Protein AF-A0A2E8CYL5-F1 (afdb_monomer_lite)

Secondary structure (DSSP, 8-state):
-HHHHHHHHHHHHHHTTSS-TTPPP-TTT-S-HHHHHHHHHHH--S-S-HHHHHHHHHHHHHHHHTT-EEEETTSS-HHHHHHH-S-EEEESSPPPSSEEEEEE-PPP-S-GGG-HHHHHHHHHHHTT--TTTEEEEEETTSSSHHHHHHHHHHH---EEEEEPPPTT--HHHHHHHGGG----BTTEEEEEEPPPS-TTS---TTTTS-HHHHHHHHH-SEEEE----TTSHHHHHHHHHHH-HHHHT-----

Structure (mmCIF, N/CA/C/O backbone):
data_AF-A0A2E8CYL5-F1
#
_entry.id   AF-A0A2E8CYL5-F1
#
loop_
_atom_site.group_PDB
_atom_site.id
_atom_site.type_symbol
_atom_site.label_atom_id
_atom_site.label_alt_id
_atom_site.label_comp_id
_atom_site.label_asym_id
_atom_site.label_entity_id
_atom_site.label_seq_id
_atom_site.pdbx_PDB_ins_code
_atom_site.Cartn_x
_atom_site.Cartn_y
_atom_site.Cartn_z
_atom_site.occupancy
_atom_site.B_iso_or_equiv
_atom_site.auth_seq_id
_atom_site.auth_comp_id
_atom_site.auth_asym_id
_atom_site.auth_atom_id
_atom_site.pdbx_PDB_model_num
ATOM 1 N N . MET A 1 1 ? 12.268 -1.482 18.280 1.00 57.91 1 MET A N 1
ATOM 2 C CA . MET A 1 1 ? 11.492 -0.465 17.533 1.00 57.91 1 MET A CA 1
ATOM 3 C C . MET A 1 1 ? 10.061 -0.272 18.070 1.00 57.91 1 MET A C 1
ATOM 5 O O . MET A 1 1 ? 9.384 0.595 17.546 1.00 57.91 1 MET A O 1
ATOM 9 N N . SER A 1 2 ? 9.591 -0.995 19.108 1.00 72.25 2 SER A N 1
ATOM 10 C CA . SER A 1 2 ? 8.143 -1.090 19.397 1.00 72.25 2 SER A CA 1
ATOM 11 C C . SER A 1 2 ? 7.571 0.015 20.311 1.00 72.25 2 SER A C 1
ATOM 13 O O . SER A 1 2 ? 6.747 0.780 19.844 1.00 72.25 2 SER A O 1
ATOM 15 N N . ALA A 1 3 ? 8.080 0.270 21.523 1.00 80.44 3 ALA A N 1
ATOM 16 C CA . ALA A 1 3 ? 7.383 1.164 22.476 1.00 80.44 3 ALA A CA 1
ATOM 17 C C . ALA A 1 3 ? 7.216 2.652 22.072 1.00 80.44 3 ALA A C 1
ATOM 19 O O . ALA A 1 3 ? 6.375 3.360 22.627 1.00 80.44 3 ALA A O 1
ATOM 20 N N . VAL A 1 4 ? 8.051 3.183 21.171 1.00 83.00 4 VAL A N 1
ATOM 21 C CA . VAL A 1 4 ? 7.889 4.561 20.656 1.00 83.00 4 VAL A CA 1
ATOM 22 C C . VAL A 1 4 ? 6.843 4.597 19.545 1.00 83.00 4 VAL A C 1
ATOM 24 O O . VAL A 1 4 ? 6.001 5.488 19.538 1.00 83.00 4 VAL A O 1
ATOM 27 N N . LEU A 1 5 ? 6.874 3.617 18.638 1.00 81.38 5 LEU A N 1
ATOM 28 C CA . LEU A 1 5 ? 5.876 3.490 17.577 1.00 81.38 5 LEU A CA 1
ATOM 29 C C . LEU A 1 5 ? 4.491 3.214 18.150 1.00 81.38 5 LEU A C 1
ATOM 31 O O . LEU A 1 5 ? 3.537 3.849 17.718 1.00 81.38 5 LEU A O 1
ATOM 35 N N . ASP A 1 6 ? 4.405 2.350 19.160 1.00 83.44 6 ASP A N 1
ATOM 36 C CA . ASP A 1 6 ? 3.153 2.025 19.841 1.00 83.44 6 ASP A CA 1
ATOM 37 C C . ASP A 1 6 ? 2.541 3.288 20.466 1.00 83.44 6 ASP A C 1
ATOM 39 O O . ASP A 1 6 ? 1.370 3.588 20.246 1.00 83.44 6 ASP A O 1
ATOM 43 N N . ARG A 1 7 ? 3.356 4.101 21.156 1.00 85.56 7 ARG A N 1
ATOM 44 C CA . ARG A 1 7 ? 2.913 5.383 21.730 1.00 85.56 7 ARG A CA 1
ATOM 45 C C . ARG A 1 7 ? 2.437 6.376 20.675 1.00 85.56 7 ARG A C 1
ATOM 47 O O . ARG A 1 7 ? 1.398 6.995 20.865 1.00 85.56 7 ARG A O 1
ATOM 54 N N . LEU A 1 8 ? 3.170 6.521 19.573 1.00 85.12 8 LEU A N 1
ATOM 55 C CA . LEU A 1 8 ? 2.787 7.436 18.493 1.00 85.12 8 LEU A CA 1
ATOM 56 C C . LEU A 1 8 ? 1.532 6.977 17.757 1.00 85.12 8 LEU A C 1
ATOM 58 O O . LEU A 1 8 ? 0.726 7.808 17.354 1.00 85.12 8 LEU A O 1
ATOM 62 N N . LEU A 1 9 ? 1.357 5.667 17.588 1.00 85.06 9 LEU A N 1
ATOM 63 C CA . LEU A 1 9 ? 0.152 5.101 17.004 1.00 85.06 9 LEU A CA 1
ATOM 64 C C . LEU A 1 9 ? -1.059 5.360 17.900 1.00 85.06 9 LEU A C 1
ATOM 66 O O . LEU A 1 9 ? -2.061 5.871 17.409 1.00 85.06 9 LEU A O 1
ATOM 70 N N . VAL A 1 10 ? -0.955 5.059 19.198 1.00 86.12 10 VAL A N 1
ATOM 71 C CA . VAL A 1 10 ? -2.025 5.342 20.166 1.00 86.12 10 VAL A CA 1
ATOM 72 C C . VAL A 1 10 ? -2.346 6.833 20.168 1.00 86.12 10 VAL A C 1
ATOM 74 O O . VAL A 1 10 ? -3.502 7.193 19.986 1.00 86.12 10 VAL A O 1
ATOM 77 N N . GLN A 1 11 ? -1.331 7.699 20.248 1.00 87.25 11 GLN A N 1
ATOM 78 C CA . GLN A 1 11 ? -1.518 9.148 20.180 1.00 87.25 11 GLN A CA 1
ATOM 79 C C . GLN A 1 11 ? -2.246 9.575 18.896 1.00 87.25 11 GLN A C 1
ATOM 81 O O . GLN A 1 11 ? -3.222 10.315 18.970 1.00 87.25 11 GLN A O 1
ATOM 86 N N . ALA A 1 12 ? -1.821 9.091 17.725 1.00 85.75 12 ALA A N 1
ATOM 87 C CA . ALA A 1 12 ? -2.452 9.442 16.454 1.00 85.75 12 ALA A CA 1
ATOM 88 C C . ALA A 1 12 ? -3.903 8.941 16.355 1.00 85.75 12 ALA A C 1
ATOM 90 O O . ALA A 1 12 ? -4.750 9.637 15.800 1.00 85.75 12 ALA A O 1
ATOM 91 N N . LEU A 1 13 ? -4.197 7.753 16.890 1.00 85.94 13 LEU A N 1
ATOM 92 C CA . LEU A 1 13 ? -5.551 7.200 16.941 1.00 85.94 13 LEU A CA 1
ATOM 93 C C . LEU A 1 13 ? -6.445 7.990 17.907 1.00 85.94 13 LEU A C 1
ATOM 95 O O . LEU A 1 13 ? -7.590 8.280 17.568 1.00 85.94 13 LEU A O 1
ATOM 99 N N . THR A 1 14 ? -5.927 8.391 19.067 1.00 86.19 14 THR A N 1
ATOM 100 C CA . THR A 1 14 ? -6.637 9.251 20.021 1.00 86.19 14 THR A CA 1
ATOM 101 C C . THR A 1 14 ? -6.908 10.634 19.431 1.00 86.19 14 THR A C 1
ATOM 103 O O . THR A 1 14 ? -8.040 11.105 19.457 1.00 86.19 14 THR A O 1
ATOM 106 N N . GLU A 1 15 ? -5.905 11.276 18.823 1.00 85.94 15 GLU A N 1
ATOM 107 C CA . GLU A 1 15 ? -6.057 12.585 18.171 1.00 85.94 15 GLU A CA 1
ATOM 108 C C . GLU A 1 15 ? -7.002 12.544 16.961 1.00 85.94 15 GLU A C 1
ATOM 110 O O . GLU A 1 15 ? -7.605 13.563 16.618 1.00 85.94 15 GLU A O 1
ATOM 115 N N . ALA A 1 16 ? -7.131 11.388 16.303 1.00 83.75 16 ALA A N 1
ATOM 116 C CA . ALA A 1 16 ? -8.092 11.149 15.228 1.00 83.75 16 ALA A CA 1
ATOM 117 C C . ALA A 1 16 ? -9.497 10.790 15.732 1.00 83.75 16 ALA A C 1
ATOM 119 O O . ALA A 1 16 ? -10.376 10.584 14.900 1.00 83.75 16 ALA A O 1
ATOM 120 N N . GLU A 1 17 ? -9.704 10.723 17.052 1.00 86.94 17 GLU A N 1
ATOM 121 C CA . GLU A 1 17 ? -10.956 10.316 17.711 1.00 86.94 17 GLU A CA 1
ATOM 122 C C . GLU A 1 17 ? -11.355 8.859 17.423 1.00 86.94 17 GLU A C 1
ATOM 124 O O . GLU A 1 17 ? -12.511 8.470 17.557 1.00 86.94 17 GLU A O 1
ATOM 129 N N . TRP A 1 18 ? -10.387 8.023 17.044 1.00 83.38 18 TRP A N 1
ATOM 130 C CA . TRP A 1 18 ? -10.588 6.583 16.878 1.00 83.38 18 TRP A CA 1
ATOM 131 C C . TRP A 1 18 ? -10.465 5.840 18.209 1.00 83.38 18 TRP A C 1
ATOM 133 O O . TRP A 1 18 ? -11.040 4.767 18.370 1.00 83.38 18 TRP A O 1
ATOM 143 N N . LEU A 1 19 ? -9.721 6.407 19.164 1.00 84.25 19 LEU A N 1
ATOM 144 C CA . LEU A 1 19 ? -9.582 5.890 20.520 1.00 84.25 19 LEU A CA 1
ATOM 145 C C . LEU A 1 19 ? -9.967 6.945 21.566 1.00 84.25 19 LEU A C 1
ATOM 147 O O . LEU A 1 19 ? -9.629 8.118 21.402 1.00 84.25 19 LEU A O 1
ATOM 151 N N . PRO A 1 20 ? -10.595 6.529 22.676 1.00 80.19 20 PRO A N 1
ATOM 152 C CA . PRO A 1 20 ? -10.697 7.339 23.887 1.00 80.19 20 PRO A CA 1
ATOM 153 C C . PRO A 1 20 ? -9.318 7.784 24.400 1.00 80.19 20 PRO A C 1
ATOM 155 O O . PRO A 1 20 ? -8.319 7.090 24.204 1.00 80.19 20 PRO A O 1
ATOM 158 N N . ALA A 1 21 ? -9.256 8.929 25.083 1.00 80.75 21 ALA A N 1
ATOM 159 C CA . ALA A 1 21 ? -7.999 9.485 25.601 1.00 80.75 21 ALA A CA 1
ATOM 160 C C . ALA A 1 21 ? -7.341 8.625 26.695 1.00 80.75 21 ALA A C 1
ATOM 162 O O . ALA A 1 21 ? -6.129 8.674 26.882 1.00 80.75 21 ALA A O 1
ATOM 163 N N . ASP A 1 22 ? -8.143 7.836 27.400 1.00 79.44 22 ASP A N 1
ATOM 164 C CA . ASP A 1 22 ? -7.762 6.923 28.474 1.00 79.44 22 ASP A CA 1
ATOM 165 C C . ASP A 1 22 ? -7.633 5.462 28.010 1.00 79.44 22 ASP A C 1
ATOM 167 O O . ASP A 1 22 ? -7.277 4.587 28.802 1.00 79.44 22 ASP A O 1
ATOM 171 N N . ALA A 1 23 ? -7.893 5.178 26.729 1.00 75.44 23 ALA A N 1
ATOM 172 C CA . ALA A 1 23 ? -7.822 3.823 26.209 1.00 75.44 23 ALA A CA 1
ATOM 173 C C . ALA A 1 23 ? -6.372 3.334 26.107 1.00 75.44 23 ALA A C 1
ATOM 175 O O . ALA A 1 23 ? -5.528 3.925 25.432 1.00 75.44 23 ALA A O 1
ATOM 176 N N . ALA A 1 24 ? -6.105 2.181 26.716 1.00 74.19 24 ALA A N 1
ATOM 177 C CA . ALA A 1 24 ? -4.902 1.413 26.441 1.00 74.19 24 ALA A CA 1
ATOM 178 C C . ALA A 1 24 ? -5.155 0.516 25.221 1.00 74.19 24 ALA A C 1
ATOM 180 O O . ALA A 1 24 ? -6.048 -0.331 25.245 1.00 74.19 24 ALA A O 1
ATOM 181 N N . LEU A 1 25 ? -4.365 0.683 24.158 1.00 71.69 25 LEU A N 1
ATOM 182 C CA . LEU A 1 25 ? -4.336 -0.282 23.062 1.00 71.69 25 LEU A CA 1
ATOM 183 C C . LEU A 1 25 ? -3.232 -1.303 23.343 1.00 71.69 25 LEU A C 1
ATOM 185 O O . LEU A 1 25 ? -2.066 -0.926 23.470 1.00 71.69 25 LEU A O 1
ATOM 189 N N . ASP A 1 26 ? -3.570 -2.590 23.391 1.00 69.00 26 ASP A N 1
ATOM 190 C CA . ASP A 1 26 ? -2.562 -3.654 23.368 1.00 69.00 26 ASP A CA 1
ATOM 191 C C . ASP A 1 26 ? -2.067 -3.850 21.922 1.00 69.00 26 ASP A C 1
ATOM 193 O O . ASP A 1 26 ? -2.437 -4.783 21.207 1.00 69.00 26 ASP A O 1
ATOM 197 N N . VAL A 1 27 ? -1.276 -2.874 21.458 1.00 62.62 27 VAL A N 1
ATOM 198 C CA . VAL A 1 27 ? -0.682 -2.802 20.112 1.00 62.62 27 VAL A CA 1
ATOM 199 C C . VAL A 1 27 ? 0.085 -4.077 19.700 1.00 62.62 27 VAL A C 1
ATOM 201 O O . VAL A 1 27 ? -0.048 -4.471 18.540 1.00 62.62 27 VAL A O 1
ATOM 204 N N . PRO A 1 28 ? 0.879 -4.753 20.561 1.00 53.44 28 PRO A N 1
ATOM 205 C CA . PRO A 1 28 ? 1.779 -5.811 20.095 1.00 53.44 28 PRO A CA 1
ATOM 206 C C . PRO A 1 28 ? 1.116 -7.141 19.697 1.00 53.44 28 PRO A C 1
ATOM 208 O O . PRO A 1 28 ? 1.784 -7.949 19.051 1.00 53.44 28 PRO A O 1
ATOM 211 N N . ALA A 1 29 ? -0.152 -7.401 20.042 1.00 57.09 29 ALA A N 1
ATOM 212 C CA . ALA A 1 29 ? -0.759 -8.724 19.840 1.00 57.09 29 ALA A CA 1
ATOM 213 C C . ALA A 1 29 ? -1.610 -8.866 18.563 1.00 57.09 29 ALA A C 1
ATOM 215 O O . ALA A 1 29 ? -1.756 -9.979 18.052 1.00 57.09 29 ALA A O 1
ATOM 216 N N . SER A 1 30 ? -2.173 -7.774 18.029 1.00 61.53 30 SER A N 1
ATOM 217 C CA . SER A 1 30 ? -3.092 -7.858 16.887 1.00 61.53 30 SER A CA 1
ATOM 218 C C . SER A 1 30 ? -2.414 -7.480 15.567 1.00 61.53 30 SER A C 1
ATOM 220 O O . SER A 1 30 ? -1.926 -6.357 15.436 1.00 61.53 30 SER A O 1
ATOM 222 N N . PRO A 1 31 ? -2.447 -8.344 14.533 1.00 72.31 31 PRO A N 1
ATOM 223 C CA . PRO A 1 31 ? -2.005 -7.961 13.195 1.00 72.31 31 PRO A CA 1
ATOM 224 C C . PRO A 1 31 ? -2.924 -6.906 12.555 1.00 72.31 31 PRO A C 1
ATOM 226 O O . PRO A 1 31 ? -2.481 -6.216 11.643 1.00 72.31 31 PRO A O 1
ATOM 229 N N . ASN A 1 32 ? -4.167 -6.765 13.039 1.00 85.31 32 ASN A N 1
ATOM 230 C CA . ASN A 1 32 ? -5.158 -5.803 12.556 1.00 85.31 32 ASN A CA 1
ATOM 231 C C . ASN A 1 32 ? -5.603 -4.869 13.692 1.00 85.31 32 ASN A C 1
ATOM 233 O O . ASN A 1 32 ? -6.284 -5.288 14.634 1.00 85.31 32 ASN A O 1
ATOM 237 N N . PHE A 1 33 ? -5.252 -3.589 13.594 1.00 86.31 33 PHE A N 1
ATOM 238 C CA . PHE A 1 33 ? -5.594 -2.590 14.600 1.00 86.31 33 PHE A CA 1
ATOM 239 C C . PHE A 1 33 ? -7.095 -2.315 14.683 1.00 86.31 33 PHE A C 1
ATOM 241 O O . PHE A 1 33 ? -7.555 -1.942 15.757 1.00 86.31 33 PHE A O 1
ATOM 248 N N . LEU A 1 34 ? -7.876 -2.541 13.617 1.00 87.38 34 LEU A N 1
ATOM 249 C CA . LEU A 1 34 ? -9.320 -2.262 13.632 1.00 87.38 34 LEU A CA 1
ATOM 250 C C . LEU A 1 34 ? -10.044 -3.042 14.736 1.00 87.38 34 LEU A C 1
ATOM 252 O O . LEU A 1 34 ? -10.859 -2.469 15.454 1.00 87.38 34 LEU A O 1
ATOM 256 N N . SER A 1 35 ? -9.699 -4.316 14.937 1.00 85.31 35 SER A N 1
ATOM 257 C CA . SER A 1 35 ? -10.290 -5.137 16.001 1.00 85.31 35 SER A CA 1
ATOM 258 C C . SER A 1 35 ? -9.925 -4.624 17.395 1.00 85.31 35 SER A C 1
ATOM 260 O O . 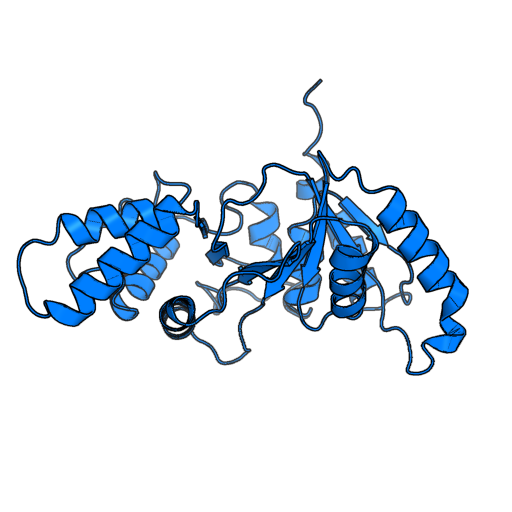SER A 1 35 ? -10.779 -4.582 18.278 1.00 85.31 35 SER A O 1
ATOM 262 N N . ALA A 1 36 ? -8.676 -4.188 17.587 1.00 83.88 36 ALA A N 1
ATOM 263 C CA . ALA A 1 36 ? -8.225 -3.612 18.852 1.00 83.88 36 ALA A CA 1
ATOM 264 C C . ALA A 1 36 ? -8.927 -2.275 19.142 1.00 83.88 36 ALA A C 1
ATOM 266 O O . ALA A 1 36 ? -9.350 -2.031 20.269 1.00 83.88 36 ALA A O 1
ATOM 267 N N . ILE A 1 37 ? -9.112 -1.441 18.115 1.00 84.06 37 ILE A N 1
ATOM 268 C CA . ILE A 1 37 ? -9.850 -0.176 18.205 1.00 84.06 37 ILE A CA 1
ATOM 269 C C . ILE A 1 37 ? -11.328 -0.433 18.529 1.00 84.06 37 ILE A C 1
ATOM 271 O O . ILE A 1 37 ? -11.885 0.211 19.418 1.00 84.06 37 ILE A O 1
ATOM 275 N N . SER A 1 38 ? -11.964 -1.405 17.866 1.00 84.19 38 SER A N 1
ATOM 276 C CA . SER A 1 38 ? -13.361 -1.771 18.138 1.00 84.19 38 SER A CA 1
ATOM 277 C C . SER A 1 38 ? -13.540 -2.263 19.572 1.00 84.19 38 SER A C 1
ATOM 279 O O . SER A 1 38 ? -14.494 -1.872 20.235 1.00 84.19 38 SER A O 1
ATOM 281 N N . TYR A 1 39 ? -12.617 -3.086 20.071 1.00 82.75 39 TYR A N 1
ATOM 282 C CA . TYR A 1 39 ? -12.660 -3.552 21.454 1.00 82.75 39 TYR A CA 1
ATOM 283 C C . TYR A 1 39 ? -12.482 -2.395 22.448 1.00 82.75 39 TYR A C 1
ATOM 285 O O . TYR A 1 39 ? -13.296 -2.224 23.353 1.00 82.75 39 TYR A O 1
ATOM 293 N N . ALA A 1 40 ? -11.463 -1.551 22.249 1.00 81.19 40 ALA A N 1
ATOM 294 C CA . ALA A 1 40 ? -11.193 -0.409 23.120 1.00 81.19 40 ALA A CA 1
ATOM 295 C C . ALA A 1 40 ? -12.387 0.560 23.183 1.00 81.19 40 ALA A C 1
ATOM 297 O O . ALA A 1 40 ? -12.791 0.983 24.267 1.00 81.19 40 ALA A O 1
ATOM 298 N N . THR A 1 41 ? -13.003 0.855 22.036 1.00 79.69 41 THR A N 1
ATOM 299 C CA . THR A 1 41 ? -14.184 1.727 21.963 1.00 79.69 41 THR A CA 1
ATOM 300 C C . THR A 1 41 ? -15.421 1.110 22.617 1.00 79.69 41 THR A C 1
ATOM 302 O O . THR A 1 41 ? -16.153 1.836 23.286 1.00 79.69 41 THR A O 1
ATOM 305 N N . ASP A 1 42 ? -15.644 -0.203 22.502 1.00 81.19 42 ASP A N 1
ATOM 306 C CA . ASP A 1 42 ? -16.752 -0.888 23.183 1.00 81.19 42 ASP A CA 1
ATOM 307 C C . ASP A 1 42 ? -16.561 -0.913 24.717 1.00 81.19 42 ASP A C 1
ATOM 309 O O . ASP A 1 42 ? -17.536 -0.782 25.455 1.00 81.19 42 ASP A O 1
ATOM 313 N N . THR A 1 43 ? -15.320 -1.021 25.213 1.00 79.44 43 THR A N 1
ATOM 314 C CA . THR A 1 43 ? -15.026 -1.047 26.664 1.00 79.44 43 THR A CA 1
ATOM 315 C C . THR A 1 43 ? -15.042 0.323 27.343 1.00 79.44 43 THR A C 1
ATOM 317 O O . THR A 1 43 ? -15.299 0.403 28.548 1.00 79.44 43 THR A O 1
ATOM 320 N N . ALA A 1 44 ? -14.814 1.405 26.594 1.00 73.62 44 ALA A N 1
ATOM 321 C CA . ALA A 1 44 ? -14.834 2.770 27.108 1.00 73.62 44 ALA A CA 1
ATOM 322 C C . ALA A 1 44 ? -16.269 3.211 27.432 1.00 73.62 44 ALA A C 1
ATOM 324 O O . ALA A 1 44 ? -16.995 3.803 26.628 1.00 73.62 44 ALA A O 1
ATOM 325 N N . SER A 1 45 ? -16.678 2.849 28.641 1.00 54.66 45 SER A N 1
ATOM 326 C CA . SER A 1 45 ? -18.005 3.037 29.208 1.00 54.66 45 SER A CA 1
ATOM 327 C C . SER A 1 45 ? -17.945 4.267 30.109 1.00 54.66 45 SER A C 1
ATOM 329 O O . SER A 1 45 ? -17.554 4.146 31.267 1.00 54.66 45 SER A O 1
ATOM 331 N N . GLY A 1 46 ? -18.251 5.470 29.613 1.00 57.28 46 GLY A N 1
ATOM 332 C CA . GLY A 1 46 ? -18.156 6.622 30.516 1.00 57.28 46 GLY A CA 1
ATOM 333 C C . GLY A 1 46 ? -18.595 7.984 30.018 1.00 57.28 46 GLY A C 1
ATOM 334 O O . GLY A 1 46 ? -19.537 8.534 30.577 1.00 57.28 46 GLY A O 1
ATOM 335 N N . GLN A 1 47 ? -17.900 8.603 29.063 1.00 53.66 47 GLN A N 1
ATOM 336 C CA . GLN A 1 47 ? -17.977 10.065 28.957 1.00 53.66 47 GLN A CA 1
ATOM 337 C C . GLN A 1 47 ? -18.014 10.598 27.516 1.00 53.66 47 GLN A C 1
ATOM 339 O O . GLN A 1 47 ? -17.081 10.453 26.736 1.00 53.66 47 GLN A O 1
ATOM 344 N N . THR A 1 48 ? -19.132 11.282 27.231 1.00 47.41 48 THR A N 1
ATOM 345 C CA . THR A 1 48 ? -19.258 12.490 26.391 1.00 47.41 48 THR A CA 1
ATOM 346 C C . THR A 1 48 ? -18.826 12.414 24.922 1.00 47.41 48 THR A C 1
ATOM 348 O O . THR A 1 48 ? -17.829 13.011 24.547 1.00 47.41 48 THR A O 1
ATOM 351 N N . CYS A 1 49 ? -19.639 11.753 24.084 1.00 45.44 49 CYS A N 1
ATOM 352 C CA . CYS A 1 49 ? -20.193 12.265 22.806 1.00 45.44 49 CYS A CA 1
ATOM 353 C C . CYS A 1 49 ? -20.897 11.098 22.076 1.00 45.44 49 CYS A C 1
ATOM 355 O O . CYS A 1 49 ? -20.263 10.339 21.347 1.00 45.44 49 CYS A O 1
ATOM 357 N N . GLN A 1 50 ? -22.193 10.877 22.337 1.00 53.97 50 GLN A N 1
ATOM 358 C CA . GLN A 1 50 ? -22.880 9.628 21.957 1.00 53.97 50 GLN A CA 1
ATOM 359 C C . GLN A 1 50 ? -23.115 9.464 20.445 1.00 53.97 50 GLN A C 1
ATOM 361 O O . GLN A 1 50 ? -22.909 8.376 19.924 1.00 53.97 50 GLN A O 1
ATOM 366 N N . SER A 1 51 ? -23.469 10.518 19.709 1.00 55.03 51 SER A N 1
ATOM 367 C CA . SER A 1 51 ? -23.887 10.383 18.302 1.00 55.03 51 SER A CA 1
ATOM 368 C C . SER A 1 51 ? -22.727 10.134 17.327 1.00 55.03 51 SER A C 1
ATOM 370 O O . SER A 1 51 ? -22.786 9.186 16.549 1.00 55.03 51 SER A O 1
ATOM 372 N N . SER A 1 52 ? -21.639 10.909 17.412 1.00 62.62 52 SER A N 1
ATOM 373 C CA . SER A 1 52 ? -20.443 10.695 16.568 1.00 62.62 52 SER A CA 1
ATOM 374 C C . SER A 1 52 ? -19.747 9.358 16.887 1.00 62.62 52 SER A C 1
ATOM 376 O O . SER A 1 52 ? -19.264 8.657 15.999 1.00 62.62 52 SER A O 1
ATOM 378 N N . SER A 1 53 ? -19.765 8.951 18.163 1.00 74.12 53 SER A N 1
ATOM 379 C CA . SER A 1 53 ? -19.177 7.685 18.619 1.00 74.12 53 SER A CA 1
ATOM 380 C C . SER A 1 53 ? -19.968 6.464 18.137 1.00 74.12 53 SER A C 1
ATOM 382 O O . SER A 1 53 ? -19.371 5.466 17.740 1.00 74.12 53 SER A O 1
ATOM 384 N N . GLU A 1 54 ? -21.303 6.525 18.113 1.00 80.56 54 GLU A N 1
ATOM 385 C CA . GLU A 1 54 ? -22.135 5.417 17.625 1.00 80.56 54 GLU A CA 1
ATOM 386 C C . GLU A 1 54 ? -22.025 5.209 16.112 1.00 80.56 54 GLU A C 1
ATOM 388 O O . GLU A 1 54 ? -21.908 4.065 15.664 1.00 80.56 54 GLU A O 1
ATOM 393 N N . GLU A 1 55 ? -22.025 6.288 15.324 1.00 84.69 55 GLU A N 1
ATOM 394 C CA . GLU A 1 55 ? -21.828 6.212 13.872 1.00 84.69 55 GLU A CA 1
ATOM 395 C C . GLU A 1 55 ? -20.448 5.643 13.530 1.00 84.69 55 GLU A C 1
ATOM 397 O O . GLU A 1 55 ? -20.349 4.713 12.727 1.00 84.69 55 GLU A O 1
ATOM 402 N N . PHE A 1 56 ? -19.398 6.114 14.209 1.00 84.38 56 PHE A N 1
ATOM 403 C CA . PHE A 1 56 ? -18.047 5.582 14.049 1.00 84.38 56 PHE A CA 1
ATOM 404 C C . PHE A 1 56 ? -17.952 4.097 14.418 1.00 84.38 56 PHE A C 1
ATOM 406 O O . PHE A 1 56 ? -17.393 3.306 13.657 1.00 84.38 56 PHE A O 1
ATOM 413 N N . ARG A 1 57 ? -18.526 3.683 15.556 1.00 84.06 57 ARG A N 1
ATOM 414 C CA . ARG A 1 57 ? -18.537 2.270 15.978 1.00 84.06 57 ARG A CA 1
ATOM 415 C C . ARG A 1 57 ? -19.275 1.390 14.976 1.00 84.06 57 ARG A C 1
ATOM 417 O O . ARG A 1 57 ? -18.818 0.285 14.691 1.00 84.06 57 ARG A O 1
ATOM 424 N N . ARG A 1 58 ? -20.407 1.863 14.443 1.00 88.75 58 ARG A N 1
ATOM 425 C CA . ARG A 1 58 ? -21.167 1.151 13.409 1.00 88.75 58 ARG A CA 1
ATOM 426 C C . ARG A 1 58 ? -20.329 0.985 12.145 1.00 88.75 58 ARG A C 1
ATOM 428 O O . ARG A 1 58 ? -20.145 -0.143 11.699 1.00 88.75 58 ARG A O 1
ATOM 435 N N . TRP A 1 59 ? -19.755 2.078 11.648 1.00 89.56 59 TRP A N 1
ATOM 436 C CA . TRP A 1 59 ? -18.856 2.075 10.494 1.00 89.56 59 TRP A CA 1
ATOM 437 C C . TRP A 1 59 ? -17.670 1.118 10.683 1.00 89.56 59 TRP A C 1
ATOM 439 O O . TRP A 1 59 ? -17.369 0.313 9.804 1.00 89.56 59 TRP A O 1
ATOM 449 N N . LEU A 1 60 ? -17.032 1.132 11.856 1.00 88.06 60 LEU A N 1
ATOM 450 C CA . LEU A 1 60 ? -15.903 0.256 12.166 1.00 88.06 60 LEU A CA 1
ATOM 451 C C . LEU A 1 60 ? -16.310 -1.225 12.178 1.00 88.06 60 LEU A C 1
ATOM 453 O O . LEU A 1 60 ? -15.598 -2.064 11.625 1.00 88.06 60 LEU A O 1
ATOM 457 N N . LYS A 1 61 ? -17.465 -1.555 12.770 1.00 89.56 61 LYS A N 1
ATOM 458 C CA . LYS A 1 61 ? -18.007 -2.925 12.783 1.00 89.56 61 LYS A CA 1
ATOM 459 C C . LYS A 1 61 ? -18.352 -3.406 11.375 1.00 89.56 61 LYS A C 1
ATOM 461 O O . LYS A 1 61 ? -18.034 -4.544 11.036 1.00 89.56 61 LYS A O 1
ATOM 466 N N . GLU A 1 62 ? -18.941 -2.544 10.549 1.00 90.94 62 GLU A N 1
ATOM 467 C CA . GLU A 1 62 ? -19.221 -2.837 9.140 1.00 90.94 62 GLU A CA 1
ATOM 468 C C . GLU A 1 62 ? -17.934 -3.098 8.349 1.00 90.94 62 GLU A C 1
ATOM 470 O O . GLU A 1 62 ? -17.852 -4.097 7.636 1.00 90.94 62 GLU A O 1
ATOM 475 N N . LEU A 1 63 ? -16.901 -2.269 8.529 1.00 89.94 63 LEU A N 1
ATOM 476 C CA . LEU A 1 63 ? -15.595 -2.478 7.904 1.00 89.94 63 LEU A CA 1
ATOM 477 C C . LEU A 1 63 ? -14.959 -3.808 8.317 1.00 89.94 63 LEU A C 1
ATOM 479 O O . LEU A 1 63 ? -14.508 -4.570 7.462 1.00 89.94 63 LEU A O 1
ATOM 483 N N . ILE A 1 64 ? -14.943 -4.120 9.615 1.00 90.12 64 ILE A N 1
ATOM 484 C CA . ILE A 1 64 ? -14.395 -5.389 10.115 1.00 90.12 64 ILE A CA 1
ATOM 485 C C . ILE A 1 64 ? -15.169 -6.575 9.527 1.00 90.12 64 ILE A C 1
ATOM 487 O O . ILE A 1 64 ? -14.552 -7.545 9.089 1.00 90.12 64 ILE A O 1
ATOM 491 N N . ALA A 1 65 ? -16.501 -6.491 9.453 1.00 90.19 65 ALA A N 1
ATOM 492 C CA . ALA A 1 65 ? -17.336 -7.528 8.846 1.00 90.19 65 ALA A CA 1
ATOM 493 C C . ALA A 1 65 ? -17.060 -7.714 7.341 1.00 90.19 65 ALA A C 1
ATOM 495 O O . ALA A 1 65 ? -17.166 -8.826 6.830 1.00 90.19 65 ALA A O 1
ATOM 496 N N . GLN A 1 66 ? -16.651 -6.652 6.640 1.00 89.38 66 GLN A N 1
ATOM 497 C CA . GLN A 1 66 ? -16.201 -6.693 5.241 1.00 89.38 66 GLN A CA 1
ATOM 498 C C . GLN A 1 66 ? -14.749 -7.186 5.082 1.00 89.38 66 GLN A C 1
ATOM 500 O O . GLN A 1 66 ? -14.236 -7.287 3.964 1.00 89.38 66 GLN A O 1
ATOM 505 N N . GLY A 1 67 ? -14.078 -7.511 6.189 1.00 90.69 67 GLY A N 1
ATOM 506 C CA . GLY A 1 67 ? -12.701 -7.990 6.209 1.00 90.69 67 GLY A CA 1
ATOM 507 C C . GLY A 1 67 ? -11.657 -6.880 6.127 1.00 90.69 67 GLY A C 1
ATOM 508 O O . GLY A 1 67 ? -10.507 -7.179 5.813 1.00 90.69 67 GLY A O 1
ATOM 509 N N . ALA A 1 68 ? -12.023 -5.621 6.383 1.00 91.75 68 ALA A N 1
ATOM 510 C CA . ALA A 1 68 ? -11.080 -4.512 6.369 1.00 91.75 68 ALA A CA 1
ATOM 511 C C . ALA A 1 68 ? -9.913 -4.742 7.338 1.00 91.75 68 ALA A C 1
ATOM 513 O O . ALA A 1 68 ? -10.057 -5.320 8.424 1.00 91.75 68 ALA A O 1
ATOM 514 N N . THR A 1 69 ? -8.746 -4.231 6.962 1.00 92.06 69 THR A N 1
ATOM 515 C CA . THR A 1 69 ? -7.536 -4.298 7.773 1.00 92.06 69 THR A CA 1
ATOM 516 C C . THR A 1 69 ? -6.885 -2.932 7.912 1.00 92.06 69 THR A C 1
ATOM 518 O O . THR A 1 69 ? -6.846 -2.130 6.979 1.00 92.06 69 THR A O 1
ATOM 521 N N . LEU A 1 70 ? -6.349 -2.669 9.100 1.00 92.31 70 LEU A N 1
ATOM 522 C CA . LEU A 1 70 ? -5.420 -1.579 9.358 1.00 92.31 70 LEU A CA 1
ATOM 523 C C . LEU A 1 70 ? -4.189 -2.183 10.021 1.00 92.31 70 LEU A C 1
ATOM 525 O O . LEU A 1 70 ? -4.254 -2.601 11.174 1.00 92.31 70 LEU A O 1
ATOM 529 N N . GLU A 1 71 ? -3.077 -2.244 9.299 1.00 91.06 71 GLU A N 1
ATOM 530 C CA . GLU A 1 71 ? -1.873 -2.936 9.765 1.00 91.06 71 GLU A CA 1
ATOM 531 C C . GLU A 1 71 ? -0.658 -2.003 9.778 1.00 91.06 71 GLU A C 1
ATOM 533 O O . GLU A 1 71 ? -0.540 -1.096 8.949 1.00 91.06 71 GLU A O 1
ATOM 538 N N . LEU A 1 72 ? 0.292 -2.251 10.686 1.00 89.44 72 LEU A N 1
ATOM 539 C CA . LEU A 1 72 ? 1.604 -1.608 10.625 1.00 89.44 72 LEU A CA 1
ATOM 540 C C . LEU A 1 72 ? 2.422 -2.246 9.498 1.00 89.44 72 LEU A C 1
ATOM 542 O O . LEU A 1 72 ? 2.718 -3.447 9.501 1.00 89.44 72 LEU A O 1
ATOM 546 N N . LEU A 1 73 ? 2.816 -1.420 8.540 1.00 88.50 73 LEU A N 1
ATOM 547 C CA . LEU A 1 73 ? 3.547 -1.819 7.355 1.00 88.50 73 LEU A CA 1
ATOM 548 C C . LEU A 1 73 ? 4.940 -2.335 7.751 1.00 88.50 73 LEU A C 1
ATOM 550 O O . LEU A 1 73 ? 5.710 -1.664 8.435 1.00 88.50 73 LEU A O 1
ATOM 554 N N . GLY A 1 74 ? 5.256 -3.557 7.320 1.00 80.00 74 GLY A N 1
ATOM 555 C CA . GLY A 1 74 ? 6.526 -4.219 7.619 1.00 80.00 74 GLY A CA 1
ATOM 556 C C . GLY A 1 74 ? 6.535 -5.036 8.913 1.00 80.00 74 GLY A C 1
ATOM 557 O O . GLY A 1 74 ? 7.543 -5.684 9.183 1.00 80.00 74 GLY A O 1
ATOM 558 N N . SER A 1 75 ? 5.418 -5.103 9.649 1.00 78.06 75 SER A N 1
ATOM 559 C CA . SER A 1 75 ? 5.248 -5.991 10.815 1.00 78.06 75 SER A CA 1
ATOM 560 C C . SER A 1 75 ? 5.641 -7.446 10.517 1.00 78.06 75 SER A C 1
ATOM 562 O O . SER A 1 75 ? 6.331 -8.080 11.308 1.00 78.06 75 SER A O 1
ATOM 564 N N . ARG A 1 76 ? 5.273 -7.956 9.333 1.00 71.69 76 ARG A N 1
ATOM 565 C CA . ARG A 1 76 ? 5.603 -9.322 8.876 1.00 71.69 76 ARG A CA 1
ATOM 566 C C . ARG A 1 76 ? 6.892 -9.421 8.056 1.00 71.69 76 ARG A C 1
ATOM 568 O O . ARG A 1 76 ? 7.418 -10.512 7.861 1.00 71.69 76 ARG A O 1
ATOM 575 N N . ARG A 1 77 ? 7.376 -8.303 7.513 1.00 81.31 77 ARG A N 1
ATOM 576 C CA . ARG A 1 77 ? 8.537 -8.239 6.610 1.00 81.31 77 ARG A CA 1
ATOM 577 C C . ARG A 1 77 ? 9.329 -6.961 6.917 1.00 81.31 77 ARG A C 1
ATOM 579 O O . ARG A 1 77 ? 9.049 -5.924 6.310 1.00 81.31 77 ARG A O 1
ATOM 586 N N . PRO A 1 78 ? 10.319 -7.020 7.828 1.00 83.62 78 PRO A N 1
ATOM 587 C CA . PRO A 1 78 ? 11.071 -5.844 8.277 1.00 83.62 78 PRO A CA 1
ATOM 588 C C . PRO A 1 78 ? 11.723 -5.040 7.143 1.00 83.62 78 PRO A C 1
ATOM 590 O O . PRO A 1 78 ? 11.729 -3.812 7.198 1.00 83.62 78 PRO A O 1
ATOM 593 N N . ALA A 1 79 ? 12.163 -5.712 6.071 1.00 87.56 79 ALA A N 1
ATOM 594 C CA . ALA A 1 79 ? 12.708 -5.066 4.873 1.00 87.56 79 ALA A CA 1
ATOM 595 C C . ALA A 1 79 ? 11.726 -4.060 4.241 1.00 87.56 79 ALA A C 1
ATOM 597 O O . ALA A 1 79 ? 12.134 -3.016 3.743 1.00 87.56 79 ALA A O 1
ATOM 598 N N . ILE A 1 80 ? 10.410 -4.294 4.320 1.00 90.19 80 ILE A N 1
ATOM 599 C CA . ILE A 1 80 ? 9.441 -3.311 3.821 1.00 90.19 80 ILE A CA 1
ATOM 600 C C . ILE A 1 80 ? 9.475 -2.039 4.677 1.00 90.19 80 ILE A C 1
ATOM 602 O O . ILE A 1 80 ? 9.436 -0.931 4.138 1.00 90.19 80 ILE A O 1
ATOM 606 N N . CYS A 1 81 ? 9.598 -2.180 6.001 1.00 87.56 81 CYS A N 1
ATOM 607 C CA . CYS A 1 81 ? 9.745 -1.027 6.881 1.00 87.56 81 CYS A CA 1
ATOM 608 C C . CYS A 1 81 ? 11.039 -0.275 6.559 1.00 87.56 81 CYS A C 1
ATOM 610 O O . CYS A 1 81 ? 11.017 0.947 6.531 1.00 87.56 81 CYS A O 1
ATOM 612 N N . GLU A 1 82 ? 12.154 -0.946 6.256 1.00 87.88 82 GLU A N 1
ATOM 613 C CA . GLU A 1 82 ? 13.407 -0.309 5.801 1.00 87.88 82 GLU A CA 1
ATOM 614 C C . GLU A 1 82 ? 13.226 0.528 4.530 1.00 87.88 82 GLU A C 1
ATOM 616 O O . GLU A 1 82 ? 13.810 1.601 4.404 1.00 87.88 82 GLU A O 1
ATOM 621 N N . TRP A 1 83 ? 12.332 0.117 3.637 1.00 92.00 83 TRP A N 1
ATOM 622 C CA . TRP A 1 83 ? 12.080 0.813 2.378 1.00 92.00 83 TRP A CA 1
ATOM 623 C C . TRP A 1 83 ? 11.091 1.967 2.485 1.00 92.00 83 TRP A C 1
ATOM 625 O O . TRP A 1 83 ? 11.267 2.995 1.825 1.00 92.00 83 TRP A O 1
ATOM 635 N N . LEU A 1 84 ? 10.039 1.794 3.284 1.00 92.12 84 LEU A N 1
ATOM 636 C CA . LEU A 1 84 ? 8.899 2.712 3.317 1.00 92.12 84 LEU A CA 1
ATOM 637 C C . LEU A 1 84 ? 8.817 3.538 4.600 1.00 92.12 84 LEU A C 1
ATOM 639 O O . LEU A 1 84 ? 8.101 4.532 4.618 1.00 92.12 84 LEU A O 1
ATOM 643 N N . GLY A 1 85 ? 9.544 3.163 5.645 1.00 90.75 85 GLY A N 1
ATOM 644 C CA . GLY A 1 85 ? 9.373 3.715 6.984 1.00 90.75 85 GLY A CA 1
ATOM 645 C C . GLY A 1 85 ? 8.169 3.105 7.707 1.00 90.75 85 GLY A C 1
ATOM 646 O O . GLY A 1 85 ? 7.385 2.364 7.105 1.00 90.75 85 GLY A O 1
ATOM 647 N N . PRO A 1 86 ? 8.014 3.392 9.009 1.00 90.75 86 PRO A N 1
ATOM 648 C CA . PRO A 1 86 ? 6.872 2.933 9.785 1.00 90.75 86 PRO A CA 1
ATOM 649 C C . PRO A 1 86 ? 5.614 3.680 9.330 1.00 90.75 86 PRO A C 1
ATOM 651 O O . PRO A 1 86 ? 5.448 4.877 9.576 1.00 90.75 86 PRO A O 1
ATOM 654 N N . ARG A 1 87 ? 4.734 2.966 8.634 1.00 93.25 87 ARG A N 1
ATOM 655 C CA . ARG A 1 87 ? 3.475 3.480 8.080 1.00 93.25 87 ARG A CA 1
ATOM 656 C C . ARG A 1 87 ? 2.350 2.518 8.403 1.00 93.25 87 ARG A C 1
ATOM 658 O O . ARG A 1 87 ? 2.596 1.343 8.642 1.00 93.25 87 ARG A O 1
ATOM 665 N N . LEU A 1 88 ? 1.126 3.007 8.364 1.00 93.50 88 LEU A N 1
ATOM 666 C CA . LEU A 1 88 ? -0.064 2.178 8.366 1.00 93.50 88 LEU A CA 1
ATOM 667 C C . LEU A 1 88 ? -0.456 1.845 6.927 1.00 93.50 88 LEU A C 1
ATOM 669 O O . LEU A 1 88 ? -0.280 2.655 6.011 1.00 93.50 88 LEU A O 1
ATOM 673 N N . LEU A 1 89 ? -0.987 0.643 6.750 1.00 93.75 89 LEU A N 1
ATOM 674 C CA . LEU A 1 89 ? -1.617 0.179 5.528 1.00 93.75 89 LEU A CA 1
ATOM 675 C C . LEU A 1 89 ? -3.085 -0.099 5.846 1.00 93.75 89 LEU A C 1
ATOM 677 O O . LEU A 1 89 ? -3.378 -0.970 6.663 1.00 93.75 89 LEU A O 1
ATOM 681 N N . PHE A 1 90 ? -3.987 0.654 5.227 1.00 94.38 90 PHE A N 1
ATOM 682 C CA . PHE A 1 90 ? -5.424 0.435 5.336 1.00 94.38 90 PHE A CA 1
ATOM 683 C C . PHE A 1 90 ? -5.946 -0.235 4.069 1.00 94.38 90 PHE A C 1
ATOM 685 O O . PHE A 1 90 ? -5.762 0.286 2.966 1.00 94.38 90 PHE A O 1
ATOM 692 N N . SER A 1 91 ? -6.615 -1.370 4.227 1.00 92.56 91 SER A N 1
ATOM 693 C CA . SER A 1 91 ? -7.362 -2.029 3.163 1.00 92.56 91 SER A CA 1
ATOM 694 C C . SER A 1 91 ? -8.833 -2.110 3.578 1.00 92.56 91 SER A C 1
ATOM 696 O O . SER A 1 91 ? -9.121 -2.652 4.643 1.00 92.56 91 SER A O 1
ATOM 698 N N . PRO A 1 92 ? -9.779 -1.577 2.784 1.00 90.44 92 PRO A N 1
ATOM 699 C CA . PRO A 1 92 ? -11.203 -1.597 3.126 1.00 90.44 92 PRO A CA 1
ATOM 700 C C . PRO A 1 92 ? -11.825 -2.997 3.021 1.00 90.44 92 PRO A C 1
ATOM 702 O O . PRO A 1 92 ? -12.945 -3.210 3.470 1.00 90.44 92 PRO A O 1
ATOM 705 N N . ARG A 1 93 ? -11.104 -3.954 2.433 1.00 85.62 93 ARG A N 1
ATOM 706 C CA . ARG A 1 93 ? -11.472 -5.366 2.344 1.00 85.62 93 ARG A CA 1
ATOM 707 C C . ARG A 1 93 ? -10.277 -6.223 2.722 1.00 85.62 93 ARG A C 1
ATOM 709 O O . ARG A 1 93 ? -9.162 -5.726 2.860 1.00 85.62 93 ARG A O 1
ATOM 716 N N . SER A 1 94 ? -10.503 -7.522 2.864 1.00 81.56 94 SER A N 1
ATOM 717 C CA . SER A 1 94 ? -9.427 -8.451 3.188 1.00 81.56 94 SER A CA 1
ATOM 718 C C . SER A 1 94 ? -8.327 -8.396 2.134 1.00 81.56 94 SER A C 1
ATOM 720 O O . SER A 1 94 ? -8.596 -8.567 0.942 1.00 81.56 94 SER A O 1
ATOM 722 N N . PHE A 1 95 ? -7.083 -8.232 2.582 1.00 77.31 95 PHE A N 1
ATOM 723 C CA . PHE A 1 95 ? -5.919 -8.425 1.730 1.0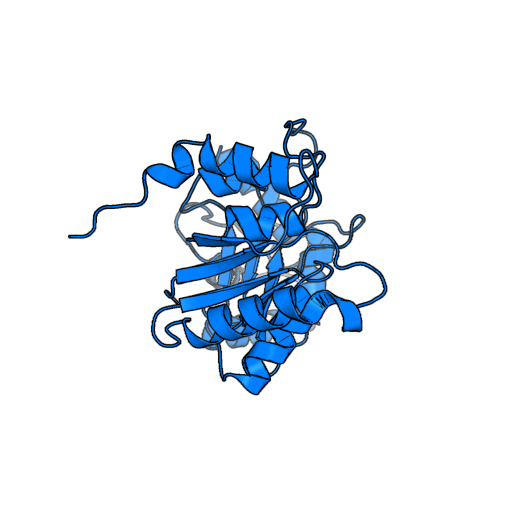0 77.31 95 PHE A CA 1
ATOM 724 C C . PHE A 1 95 ? -5.911 -9.898 1.265 1.00 77.31 95 PHE A C 1
ATOM 726 O O . PHE A 1 95 ? -5.818 -10.790 2.113 1.00 77.31 95 PHE A O 1
ATOM 733 N N . PRO A 1 96 ? -6.045 -10.201 -0.038 1.00 70.12 96 PRO A N 1
ATOM 734 C CA . PRO A 1 96 ? -6.003 -11.555 -0.537 1.00 70.12 96 PRO A CA 1
ATOM 735 C C . PRO A 1 96 ? -4.620 -12.115 -0.220 1.00 70.12 96 PRO A C 1
ATOM 737 O O . PRO A 1 96 ? -3.603 -11.458 -0.434 1.00 70.12 96 PRO A O 1
ATOM 740 N N . GLY A 1 97 ? -4.562 -13.357 0.258 1.00 80.94 97 GLY A N 1
ATOM 741 C CA . GLY A 1 97 ? -3.299 -14.072 0.493 1.00 80.94 97 GLY A CA 1
ATOM 742 C C . GLY A 1 97 ? -2.511 -14.393 -0.787 1.00 80.94 97 GLY A C 1
ATOM 743 O O . GLY A 1 97 ? -1.605 -15.223 -0.756 1.00 80.94 97 GLY A O 1
ATOM 744 N N . GLN A 1 98 ? -2.883 -13.781 -1.911 1.00 88.94 98 GLN A N 1
ATOM 745 C CA . GLN A 1 98 ? -2.261 -13.926 -3.216 1.00 88.94 98 GLN A CA 1
ATOM 746 C C . GLN A 1 98 ? -0.913 -13.208 -3.271 1.00 88.94 98 GLN A C 1
ATOM 748 O O . GLN A 1 98 ? -0.628 -12.276 -2.517 1.00 88.94 98 GLN A O 1
ATOM 753 N N . ARG A 1 99 ? -0.077 -13.642 -4.212 1.00 92.56 99 ARG A N 1
ATOM 754 C CA . ARG A 1 99 ? 1.215 -13.022 -4.487 1.00 92.56 99 ARG A CA 1
ATOM 755 C C . ARG A 1 99 ? 1.018 -11.703 -5.220 1.00 92.56 99 ARG A C 1
ATOM 757 O O . ARG A 1 99 ? 0.287 -11.633 -6.204 1.00 92.56 99 ARG A O 1
ATOM 764 N N . LEU A 1 100 ? 1.719 -10.671 -4.776 1.00 94.25 100 LEU A N 1
ATOM 765 C CA . LEU A 1 100 ? 1.662 -9.344 -5.374 1.00 94.25 100 LEU A CA 1
ATOM 766 C C . LEU A 1 100 ? 2.681 -9.216 -6.504 1.00 94.25 100 LEU A C 1
ATOM 768 O O . LEU A 1 100 ? 3.885 -9.408 -6.305 1.00 94.25 100 LEU A O 1
ATOM 772 N N . VAL A 1 101 ? 2.197 -8.834 -7.680 1.00 95.81 101 VAL A N 1
ATOM 773 C CA . VAL A 1 101 ? 2.986 -8.692 -8.905 1.00 95.81 101 VAL A CA 1
ATOM 774 C C . VAL A 1 101 ? 3.110 -7.222 -9.273 1.00 95.81 101 VAL A C 1
ATOM 776 O O . VAL A 1 101 ? 2.211 -6.628 -9.867 1.00 95.81 101 VAL A O 1
ATOM 779 N N . GLY A 1 102 ? 4.237 -6.614 -8.926 1.00 95.00 102 GLY A N 1
ATOM 780 C CA . GLY A 1 102 ? 4.500 -5.210 -9.218 1.00 95.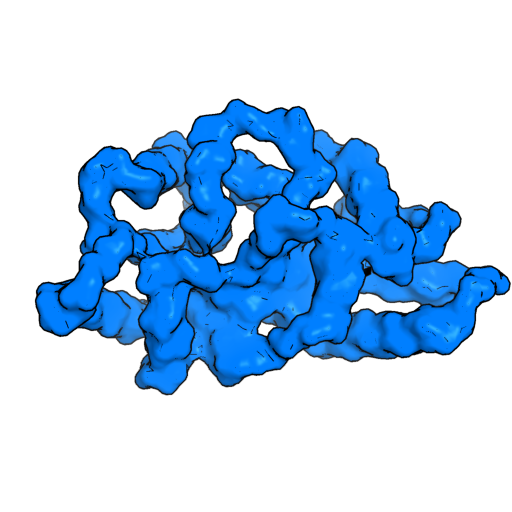00 102 GLY A CA 1
ATOM 781 C C . GLY A 1 102 ? 4.859 -4.980 -10.668 1.00 95.00 102 GLY A C 1
ATOM 782 O O . GLY A 1 102 ? 5.596 -5.760 -11.268 1.00 95.00 102 GLY A O 1
ATOM 783 N N . LEU A 1 103 ? 4.419 -3.854 -11.219 1.00 92.56 103 LEU A N 1
ATOM 784 C CA . LEU A 1 103 ? 4.785 -3.446 -12.571 1.00 92.56 103 LEU A CA 1
ATOM 785 C C . LEU A 1 103 ? 5.603 -2.161 -12.542 1.00 92.56 103 LEU A C 1
ATOM 787 O O . LEU A 1 103 ? 5.096 -1.094 -12.191 1.00 92.56 103 LEU A O 1
ATOM 791 N N . ALA A 1 104 ? 6.860 -2.253 -12.974 1.00 90.88 104 ALA A N 1
ATOM 792 C CA . ALA A 1 104 ? 7.774 -1.123 -13.029 1.00 90.88 104 ALA A CA 1
ATOM 793 C C . ALA A 1 104 ? 8.087 -0.736 -14.480 1.00 90.88 104 ALA A C 1
ATOM 795 O O . ALA A 1 104 ? 8.537 -1.540 -15.301 1.00 90.88 104 ALA A O 1
ATOM 796 N N . SER A 1 105 ? 7.871 0.540 -14.795 1.00 91.44 105 SER A N 1
ATOM 797 C CA . SER A 1 105 ? 8.263 1.122 -16.075 1.00 91.44 105 SER A CA 1
ATOM 798 C C . SER A 1 105 ? 8.614 2.592 -15.903 1.00 91.44 105 SER A C 1
ATOM 800 O O . SER A 1 105 ? 7.874 3.361 -15.286 1.00 91.44 105 SER A O 1
ATOM 802 N N . SER A 1 106 ? 9.725 3.001 -16.511 1.00 88.69 106 SER A N 1
ATOM 803 C CA . SER A 1 106 ? 10.051 4.412 -16.707 1.00 88.69 106 SER A CA 1
ATOM 804 C C . SER A 1 106 ? 8.957 5.105 -17.517 1.00 88.69 106 SER A C 1
ATOM 806 O O . SER A 1 106 ? 8.176 4.446 -18.212 1.00 88.69 106 SER A O 1
ATOM 808 N N . ARG A 1 107 ? 8.899 6.440 -17.408 1.00 83.31 107 ARG A N 1
ATOM 809 C CA . ARG A 1 107 ? 7.896 7.274 -18.081 1.00 83.31 107 ARG A CA 1
ATOM 810 C C . ARG A 1 107 ? 7.792 6.899 -19.556 1.00 83.31 107 ARG A C 1
ATOM 812 O O . ARG A 1 107 ? 8.748 7.060 -20.310 1.00 83.31 107 ARG A O 1
ATOM 819 N N . LEU A 1 108 ? 6.606 6.457 -19.951 1.00 73.31 108 LEU A N 1
ATOM 820 C CA . LEU A 1 108 ? 6.228 6.349 -21.347 1.00 73.31 108 LEU A CA 1
ATOM 821 C C . LEU A 1 108 ? 6.089 7.788 -21.841 1.00 73.31 108 LEU A C 1
ATOM 823 O O . LEU A 1 108 ? 5.335 8.568 -21.259 1.00 73.31 108 LEU A O 1
ATOM 827 N N . GLY A 1 109 ? 6.903 8.183 -22.821 1.00 71.06 109 GLY A N 1
ATOM 828 C CA . GLY A 1 109 ? 6.875 9.540 -23.367 1.00 71.06 109 GLY A CA 1
ATOM 829 C C . GLY A 1 109 ? 5.481 9.944 -23.872 1.00 71.06 109 GLY A C 1
ATOM 830 O O . GLY A 1 109 ? 4.547 9.148 -23.905 1.00 71.06 109 GLY A O 1
ATOM 831 N N . ARG A 1 110 ? 5.327 11.196 -24.323 1.00 68.38 110 ARG A N 1
ATOM 832 C CA . ARG A 1 110 ? 4.019 11.745 -24.752 1.00 68.38 110 ARG A CA 1
ATOM 833 C C . ARG A 1 110 ? 3.370 11.007 -25.939 1.00 68.38 110 ARG A C 1
ATOM 835 O O . ARG A 1 110 ? 2.183 11.188 -26.175 1.00 68.38 110 ARG A O 1
ATOM 842 N N . ARG A 1 111 ? 4.127 10.179 -26.665 1.00 74.56 111 ARG A N 1
ATOM 843 C CA . ARG A 1 111 ? 3.690 9.440 -27.858 1.00 74.56 111 ARG A CA 1
ATOM 844 C C . ARG A 1 111 ? 3.423 7.975 -27.504 1.00 74.56 111 ARG A C 1
ATOM 846 O O . ARG A 1 111 ? 4.278 7.120 -27.699 1.00 74.56 111 ARG A O 1
ATOM 853 N N . LEU A 1 112 ? 2.278 7.692 -26.883 1.00 68.06 112 LEU A N 1
ATOM 854 C CA . LEU A 1 112 ? 1.900 6.326 -26.473 1.00 68.06 112 LEU A CA 1
ATOM 855 C C . LEU A 1 112 ? 1.705 5.391 -27.676 1.00 68.06 112 LEU A C 1
ATOM 857 O O . LEU A 1 112 ? 1.971 4.197 -27.582 1.00 68.06 112 LEU A O 1
ATOM 861 N N . ASP A 1 113 ? 1.286 5.955 -28.804 1.00 65.12 113 ASP A N 1
ATOM 862 C CA . ASP A 1 113 ? 1.152 5.325 -30.117 1.00 65.12 113 ASP A CA 1
ATOM 863 C C . ASP A 1 113 ? 2.464 4.702 -30.618 1.00 65.12 113 ASP A C 1
ATOM 865 O O . ASP A 1 113 ? 2.443 3.664 -31.279 1.00 65.12 113 ASP A O 1
ATOM 869 N N . THR A 1 114 ? 3.615 5.264 -30.235 1.00 77.00 114 THR A N 1
ATOM 870 C CA . THR A 1 114 ? 4.930 4.716 -30.603 1.00 77.00 114 THR A CA 1
ATOM 871 C C . THR A 1 114 ? 5.409 3.607 -29.666 1.00 77.00 114 THR A C 1
ATOM 873 O O . THR A 1 114 ? 6.412 2.954 -29.943 1.00 77.00 114 THR A O 1
ATOM 876 N N . GLN A 1 115 ? 4.690 3.334 -28.573 1.00 86.12 115 GLN A N 1
ATOM 877 C CA . GLN A 1 115 ? 5.074 2.353 -27.552 1.00 86.12 115 GLN A CA 1
ATOM 878 C C . GLN A 1 115 ? 4.417 0.978 -27.774 1.00 86.12 115 GLN A C 1
ATOM 880 O O . GLN A 1 115 ? 4.120 0.259 -26.820 1.00 86.12 115 GLN A O 1
ATOM 885 N N . GLN A 1 116 ? 4.184 0.573 -29.029 1.00 88.62 116 GLN A N 1
ATOM 886 C CA . GLN A 1 116 ? 3.506 -0.695 -29.351 1.00 88.62 116 GLN A CA 1
ATOM 887 C C . GLN A 1 116 ? 4.201 -1.916 -28.737 1.00 88.62 116 GLN A C 1
ATOM 889 O O . GLN A 1 116 ? 3.535 -2.809 -28.211 1.00 88.62 116 GLN A O 1
ATOM 894 N N . ALA A 1 117 ? 5.538 -1.938 -28.758 1.00 89.25 117 ALA A N 1
ATOM 895 C CA . ALA A 1 117 ? 6.324 -3.002 -28.139 1.00 89.25 117 ALA A CA 1
ATOM 896 C C . ALA A 1 117 ? 6.064 -3.085 -26.627 1.00 89.25 117 ALA A C 1
ATOM 898 O O . ALA A 1 117 ? 5.856 -4.177 -26.100 1.00 89.25 117 ALA A O 1
ATOM 899 N N . TRP A 1 118 ? 5.983 -1.935 -25.947 1.00 91.69 118 TRP A N 1
ATOM 900 C CA . TRP A 1 118 ? 5.649 -1.872 -24.526 1.00 91.69 118 TRP A CA 1
ATOM 901 C C . TRP A 1 118 ? 4.263 -2.464 -24.254 1.00 91.69 118 TRP A C 1
ATOM 903 O O . TRP A 1 118 ? 4.137 -3.362 -23.427 1.00 91.69 118 TRP A O 1
ATOM 913 N N . PHE A 1 119 ? 3.235 -2.053 -25.006 1.00 91.94 119 PHE A N 1
ATOM 914 C CA . PHE A 1 119 ? 1.878 -2.589 -24.837 1.00 91.94 119 PHE A CA 1
ATOM 915 C C . PHE A 1 119 ? 1.764 -4.071 -25.203 1.00 91.94 119 PHE A C 1
ATOM 917 O O . PHE A 1 119 ? 0.954 -4.788 -24.619 1.00 91.94 119 PHE A O 1
ATOM 924 N N . LYS A 1 120 ? 2.553 -4.558 -26.166 1.00 92.44 120 LYS A N 1
ATOM 925 C CA . LYS A 1 120 ? 2.629 -5.989 -26.484 1.00 92.44 120 LYS A CA 1
ATOM 926 C C . LYS A 1 120 ? 3.185 -6.776 -25.296 1.00 92.44 120 LYS A C 1
ATOM 928 O O . LYS A 1 120 ? 2.574 -7.766 -24.907 1.00 92.44 120 LYS A O 1
ATOM 933 N N . MET A 1 121 ? 4.285 -6.314 -24.698 1.00 92.56 121 MET A N 1
ATOM 934 C CA . MET A 1 121 ? 4.861 -6.943 -23.505 1.00 92.56 121 MET A CA 1
ATOM 935 C C . MET A 1 121 ? 3.921 -6.856 -22.301 1.00 92.56 121 MET A C 1
ATOM 937 O O . MET A 1 121 ? 3.722 -7.857 -21.625 1.00 92.56 121 MET A O 1
ATOM 941 N N . PHE A 1 122 ? 3.300 -5.698 -22.067 1.00 93.19 122 PHE A N 1
ATOM 942 C CA . PHE A 1 122 ? 2.347 -5.497 -20.976 1.00 93.19 122 PHE A CA 1
ATOM 943 C C . PHE A 1 122 ? 1.147 -6.445 -21.085 1.00 93.19 122 PHE A C 1
ATOM 945 O O . PHE A 1 122 ? 0.842 -7.149 -20.130 1.00 93.19 122 PHE A O 1
ATOM 952 N N . ARG A 1 123 ? 0.523 -6.552 -22.266 1.00 94.06 123 ARG A N 1
ATOM 953 C CA . ARG A 1 123 ? -0.581 -7.503 -22.488 1.00 94.06 123 ARG A CA 1
ATOM 954 C C . ARG A 1 123 ? -0.147 -8.952 -22.283 1.00 94.06 123 ARG A C 1
ATOM 956 O O . ARG A 1 123 ? -0.866 -9.703 -21.637 1.00 94.06 123 ARG A O 1
ATOM 963 N N . ALA A 1 124 ? 1.028 -9.325 -22.794 1.00 93.44 124 ALA A N 1
ATOM 964 C CA . ALA A 1 124 ? 1.575 -10.669 -22.613 1.00 93.44 124 ALA A CA 1
ATOM 965 C C . ALA A 1 124 ? 1.918 -10.982 -21.146 1.00 93.44 124 ALA A C 1
ATOM 967 O O . ALA A 1 124 ? 1.857 -12.137 -20.738 1.00 93.44 124 ALA A O 1
ATOM 968 N N . ALA A 1 125 ? 2.299 -9.974 -20.359 1.00 92.50 125 ALA A N 1
ATOM 969 C CA . ALA A 1 125 ? 2.490 -10.110 -18.922 1.00 92.50 125 ALA A CA 1
ATOM 970 C C . ALA A 1 125 ? 1.147 -10.298 -18.207 1.00 92.50 125 ALA A C 1
ATOM 972 O O . ALA A 1 125 ? 1.007 -11.258 -17.461 1.00 92.50 125 ALA A O 1
ATOM 973 N N . CYS A 1 126 ? 0.146 -9.456 -18.491 1.00 93.44 126 CYS A N 1
ATOM 974 C CA . CYS A 1 126 ? -1.195 -9.592 -17.915 1.00 93.44 126 CYS A CA 1
ATOM 975 C C . CYS A 1 126 ? -1.827 -10.956 -18.219 1.00 93.44 126 CYS A C 1
ATOM 977 O O . CYS A 1 126 ? -2.402 -11.560 -17.325 1.00 93.44 126 CYS A O 1
ATOM 979 N N . SER A 1 127 ? -1.669 -11.484 -19.438 1.00 91.94 127 SER A N 1
ATOM 980 C CA . SER A 1 127 ? -2.203 -12.804 -19.807 1.00 91.94 127 SER A CA 1
ATOM 981 C C . SER A 1 127 ? -1.503 -13.983 -19.122 1.00 91.94 127 SER A C 1
ATOM 983 O O . SER A 1 127 ? -1.949 -15.114 -19.270 1.00 91.94 127 SER A O 1
ATOM 985 N N . LYS A 1 128 ? -0.363 -13.747 -18.463 1.00 92.19 128 LYS A N 1
ATOM 986 C CA . LYS A 1 128 ? 0.390 -14.766 -17.720 1.00 92.19 128 LYS A CA 1
ATOM 987 C C . LYS A 1 128 ? 0.130 -14.722 -16.218 1.00 92.19 128 LYS A C 1
ATOM 989 O O . LYS A 1 128 ? 0.635 -15.600 -15.529 1.00 92.19 128 LYS A O 1
ATOM 994 N N . ILE A 1 129 ? -0.594 -13.713 -15.733 1.00 93.56 129 ILE A N 1
ATOM 995 C CA . ILE A 1 129 ? -0.957 -13.616 -14.323 1.00 93.56 129 ILE A CA 1
ATOM 996 C C . ILE A 1 129 ? -1.915 -14.754 -13.999 1.00 93.56 129 ILE A C 1
ATOM 998 O O . ILE A 1 129 ? -2.955 -14.902 -14.644 1.00 93.56 129 ILE A O 1
ATOM 1002 N N . ASP A 1 130 ? -1.559 -15.547 -12.999 1.00 93.94 130 ASP A N 1
ATOM 1003 C CA . ASP A 1 130 ? -2.445 -16.572 -12.469 1.00 93.94 130 ASP A CA 1
ATOM 1004 C C . ASP A 1 130 ? -3.457 -15.920 -11.524 1.00 93.94 130 ASP A C 1
ATOM 1006 O O . ASP A 1 130 ? -3.180 -15.722 -10.345 1.00 93.94 130 ASP A O 1
ATOM 1010 N N . VAL A 1 131 ? -4.645 -15.588 -12.030 1.00 92.44 131 VAL A N 1
ATOM 1011 C CA . VAL A 1 131 ? -5.686 -14.870 -11.269 1.00 92.44 131 VAL A CA 1
ATOM 1012 C C . VAL A 1 131 ? -6.139 -15.583 -9.988 1.00 92.44 131 VAL A C 1
ATOM 1014 O O . VAL A 1 131 ? -6.733 -14.948 -9.118 1.00 92.44 131 VAL A O 1
ATOM 1017 N N . GLN A 1 132 ? -5.856 -16.884 -9.837 1.00 91.62 132 GLN A N 1
ATOM 1018 C CA . GLN A 1 132 ? -6.152 -17.624 -8.607 1.00 91.62 132 GLN A CA 1
ATOM 1019 C C . GLN A 1 132 ? -5.106 -17.372 -7.515 1.00 91.62 132 GLN A C 1
ATOM 1021 O O . GLN A 1 132 ? -5.442 -17.374 -6.329 1.00 91.62 132 GLN A O 1
ATOM 1026 N N . HIS A 1 133 ? -3.856 -17.100 -7.890 1.00 93.50 133 HIS A N 1
ATOM 1027 C CA . HIS A 1 133 ? -2.723 -17.032 -6.963 1.00 93.50 133 HIS A CA 1
ATOM 1028 C C . HIS A 1 133 ? -1.986 -15.690 -6.970 1.00 93.50 133 HIS A C 1
ATOM 1030 O O . HIS A 1 133 ? -1.150 -15.454 -6.095 1.00 93.50 133 HIS A O 1
ATOM 1036 N N . GLU A 1 134 ? -2.277 -14.814 -7.926 1.00 93.81 134 GLU A N 1
ATOM 1037 C CA . GLU A 1 134 ? -1.538 -13.589 -8.198 1.00 93.81 134 GLU A CA 1
ATOM 1038 C C . GLU A 1 134 ? -2.478 -12.394 -8.374 1.00 93.81 134 GLU A C 1
ATOM 1040 O O . GLU A 1 134 ? -3.511 -12.463 -9.036 1.00 93.81 134 GLU A O 1
ATOM 1045 N N . THR A 1 135 ? -2.069 -11.266 -7.800 1.00 94.62 135 THR A N 1
ATOM 1046 C CA . THR A 1 135 ? -2.727 -9.967 -7.931 1.00 94.62 135 THR A CA 1
ATOM 1047 C C . THR A 1 135 ? -1.720 -8.959 -8.461 1.00 94.62 135 THR A C 1
ATOM 1049 O O . THR A 1 135 ? -0.600 -8.852 -7.956 1.00 94.62 135 THR A O 1
ATOM 1052 N N . LEU A 1 136 ? -2.110 -8.180 -9.468 1.00 95.75 136 LEU A N 1
ATOM 1053 C CA . LEU A 1 136 ? -1.277 -7.090 -9.968 1.00 95.75 136 LEU A CA 1
ATOM 1054 C C . LEU A 1 136 ? -1.221 -5.958 -8.941 1.00 95.75 136 LEU A C 1
ATOM 1056 O O . LEU A 1 136 ? -2.247 -5.510 -8.445 1.00 95.75 136 LEU A O 1
ATOM 1060 N N . LEU A 1 137 ? -0.027 -5.441 -8.668 1.00 95.75 137 LEU A N 1
ATOM 1061 C CA . LEU A 1 137 ? 0.191 -4.308 -7.777 1.00 95.75 137 LEU A CA 1
ATOM 1062 C C . LEU A 1 137 ? 0.628 -3.076 -8.572 1.00 95.75 137 LEU A C 1
ATOM 1064 O O . LEU A 1 137 ? 1.595 -3.097 -9.341 1.00 95.75 137 LEU A O 1
ATOM 1068 N N . THR A 1 138 ? -0.057 -1.965 -8.335 1.00 96.25 138 THR A N 1
ATOM 1069 C CA . THR A 1 138 ? 0.323 -0.644 -8.828 1.00 96.25 138 THR A CA 1
ATOM 1070 C C . THR A 1 138 ? 0.163 0.403 -7.729 1.00 96.25 138 THR A C 1
ATOM 1072 O O . THR A 1 138 ? -0.282 0.105 -6.625 1.00 96.25 138 THR A O 1
ATOM 1075 N N . ALA A 1 139 ? 0.565 1.634 -8.014 1.00 96.06 139 ALA A N 1
ATOM 1076 C CA . ALA A 1 139 ? 0.309 2.773 -7.147 1.00 96.06 139 ALA A CA 1
ATOM 1077 C C . ALA A 1 139 ? -0.211 3.939 -7.979 1.00 96.06 139 ALA A C 1
ATOM 1079 O O . ALA A 1 139 ? 0.263 4.162 -9.101 1.00 96.06 139 ALA A O 1
ATOM 1080 N N . GLU A 1 140 ? -1.152 4.698 -7.427 1.00 93.88 140 GLU A N 1
ATOM 1081 C CA . GLU A 1 140 ? -1.708 5.870 -8.087 1.00 93.88 140 GLU A CA 1
ATOM 1082 C C . GLU A 1 140 ? -0.594 6.847 -8.492 1.00 93.88 140 GLU A C 1
ATOM 1084 O O . GLU A 1 140 ? 0.450 6.989 -7.842 1.00 93.88 140 GLU A O 1
ATOM 1089 N N . SER A 1 141 ? -0.807 7.528 -9.618 1.00 90.94 141 SER A N 1
ATOM 1090 C CA . SER A 1 141 ? 0.162 8.458 -10.215 1.00 90.94 141 SER A CA 1
ATOM 1091 C C . SER A 1 141 ? 1.503 7.840 -10.650 1.00 90.94 141 SER A C 1
ATOM 1093 O O . SER A 1 141 ? 2.430 8.576 -11.002 1.00 90.94 141 SER A O 1
ATOM 1095 N N . THR A 1 142 ? 1.640 6.510 -10.674 1.00 92.25 142 THR A N 1
ATOM 1096 C CA . THR A 1 142 ? 2.734 5.859 -11.414 1.00 92.25 142 THR A CA 1
ATOM 1097 C C . THR A 1 142 ? 2.451 5.870 -12.917 1.00 92.25 142 THR A C 1
ATOM 1099 O O . THR A 1 142 ? 1.311 6.001 -13.364 1.00 92.25 142 THR A O 1
ATOM 1102 N N . THR A 1 143 ? 3.498 5.708 -13.731 1.00 89.56 143 THR A N 1
ATOM 1103 C CA . THR A 1 143 ? 3.368 5.634 -15.198 1.00 89.56 143 THR A CA 1
ATOM 1104 C C . THR A 1 143 ? 2.420 4.512 -15.641 1.00 89.56 143 THR A C 1
ATOM 1106 O O . THR A 1 143 ? 1.737 4.645 -16.658 1.00 89.56 143 THR A O 1
ATOM 1109 N N . THR A 1 144 ? 2.405 3.398 -14.905 1.00 91.00 144 THR A N 1
ATOM 1110 C CA . THR A 1 144 ? 1.677 2.179 -15.267 1.00 91.00 144 THR A CA 1
ATOM 1111 C C . THR A 1 144 ? 0.244 2.158 -14.736 1.00 91.00 144 THR A C 1
ATOM 1113 O O . THR A 1 144 ? -0.592 1.549 -15.397 1.00 91.00 144 THR A O 1
ATOM 1116 N N . ALA A 1 145 ? -0.065 2.868 -13.641 1.00 93.50 145 ALA A N 1
ATOM 1117 C CA . ALA A 1 145 ? -1.344 2.832 -12.912 1.00 93.50 145 ALA A CA 1
ATOM 1118 C C . ALA A 1 145 ? -2.589 2.690 -13.797 1.00 93.50 145 ALA A C 1
ATOM 1120 O O . ALA A 1 145 ? -3.237 1.646 -13.803 1.00 93.50 145 ALA A O 1
ATOM 1121 N N . ARG A 1 146 ? -2.862 3.692 -14.642 1.00 92.50 146 ARG A N 1
ATOM 1122 C CA . ARG A 1 146 ? -4.058 3.709 -15.504 1.00 92.50 146 ARG A CA 1
ATOM 1123 C C . ARG A 1 146 ? -4.154 2.519 -16.465 1.00 92.50 146 ARG A C 1
ATOM 1125 O O . ARG A 1 146 ? -5.246 2.140 -16.877 1.00 92.50 146 ARG A O 1
ATOM 1132 N N . PHE A 1 147 ? -3.017 1.957 -16.880 1.00 92.94 147 PHE A N 1
ATOM 1133 C CA . PHE A 1 147 ? -2.984 0.809 -17.785 1.00 92.94 147 PHE A CA 1
ATOM 1134 C C . PHE A 1 147 ? -3.241 -0.488 -17.025 1.00 92.94 147 PHE A C 1
ATOM 1136 O O . PHE A 1 147 ? -3.940 -1.350 -17.547 1.00 92.94 147 PHE A O 1
ATOM 1143 N N . VAL A 1 148 ? -2.730 -0.597 -15.795 1.00 93.81 148 VAL A N 1
ATOM 1144 C CA . VAL A 1 148 ? -3.000 -1.719 -14.886 1.00 93.81 148 VAL A CA 1
ATOM 1145 C C . VAL A 1 148 ? -4.476 -1.753 -14.502 1.00 93.81 148 VAL A C 1
ATOM 1147 O O . VAL A 1 148 ? -5.125 -2.778 -14.665 1.00 93.81 148 VAL A O 1
ATOM 1150 N N . GLU A 1 149 ? -5.049 -0.616 -14.116 1.00 92.81 149 GLU A N 1
ATOM 1151 C CA . GLU A 1 149 ? -6.480 -0.507 -13.798 1.00 92.81 149 GLU A CA 1
ATOM 1152 C C . GLU A 1 149 ? -7.366 -0.830 -15.008 1.00 92.81 149 GLU A C 1
ATOM 1154 O O . GLU A 1 149 ? -8.398 -1.492 -14.890 1.00 92.81 149 GLU A O 1
ATOM 1159 N N . ARG A 1 150 ? -6.955 -0.411 -16.213 1.00 92.56 150 ARG A N 1
ATOM 1160 C CA . ARG A 1 150 ? -7.657 -0.800 -17.441 1.00 92.56 150 ARG A CA 1
ATOM 1161 C C . ARG A 1 150 ? -7.511 -2.294 -17.730 1.00 92.56 150 ARG A C 1
ATOM 1163 O O . ARG A 1 150 ? -8.475 -2.902 -18.190 1.00 92.56 150 ARG A O 1
ATOM 1170 N N . ALA A 1 151 ? -6.343 -2.877 -17.467 1.00 91.12 151 ALA A N 1
ATOM 1171 C CA . ALA A 1 151 ? -6.104 -4.307 -17.618 1.00 91.12 151 ALA A CA 1
ATOM 1172 C C . ALA A 1 151 ? -6.973 -5.134 -16.664 1.00 91.12 151 ALA A C 1
ATOM 1174 O O . ALA A 1 151 ? -7.496 -6.154 -17.100 1.00 91.12 151 ALA A O 1
ATOM 1175 N N . ALA A 1 152 ? -7.228 -4.650 -15.443 1.00 91.94 152 ALA A N 1
ATOM 1176 C CA . ALA A 1 152 ? -8.144 -5.292 -14.495 1.00 91.94 152 ALA A CA 1
ATOM 1177 C C . ALA A 1 152 ? -9.512 -5.590 -15.123 1.00 91.94 152 ALA A C 1
ATOM 1179 O O . ALA A 1 152 ? -10.072 -6.668 -14.953 1.00 91.94 152 ALA A O 1
ATOM 1180 N N . LYS A 1 153 ? -10.025 -4.627 -15.900 1.00 90.69 153 LYS A N 1
ATOM 1181 C CA . LYS A 1 153 ? -11.323 -4.720 -16.582 1.00 90.69 153 LYS A CA 1
ATOM 1182 C C . LYS A 1 153 ? -11.274 -5.569 -17.852 1.00 90.69 153 LYS A C 1
ATOM 1184 O O . LYS A 1 153 ? -12.266 -6.189 -18.202 1.00 90.69 153 LYS A O 1
ATOM 1189 N N . LEU A 1 154 ? -10.162 -5.533 -18.588 1.00 91.81 154 LEU A N 1
ATOM 1190 C CA . LEU A 1 154 ? -10.047 -6.203 -19.891 1.00 91.81 154 LEU A CA 1
ATOM 1191 C C . LEU A 1 154 ? -9.636 -7.672 -19.789 1.00 91.81 154 LEU A C 1
ATOM 1193 O O . LEU A 1 154 ? -9.970 -8.448 -20.678 1.00 91.81 154 LEU A O 1
ATOM 1197 N N . PHE A 1 155 ? -8.880 -8.026 -18.754 1.00 90.38 155 PHE A N 1
ATOM 1198 C CA . PHE A 1 155 ? -8.319 -9.364 -18.562 1.00 90.38 155 PHE A CA 1
ATOM 1199 C C . PHE A 1 155 ? -8.874 -10.064 -17.321 1.00 90.38 155 PHE A C 1
ATOM 1201 O O . PHE A 1 155 ? -8.414 -11.154 -17.010 1.00 90.38 155 PHE A O 1
ATOM 1208 N N . ASP A 1 156 ? -9.821 -9.433 -16.621 1.00 90.88 156 ASP A N 1
ATOM 1209 C CA . ASP A 1 156 ? -10.399 -9.942 -15.373 1.00 90.88 156 ASP A CA 1
ATOM 1210 C C . ASP A 1 156 ? -9.333 -10.273 -14.309 1.00 90.88 156 ASP A C 1
ATOM 1212 O O . ASP A 1 156 ? -9.402 -11.265 -13.594 1.00 90.88 156 ASP A O 1
ATOM 1216 N N . VAL A 1 157 ? -8.289 -9.438 -14.242 1.00 91.69 157 VAL A N 1
ATOM 1217 C CA . VAL A 1 157 ? -7.165 -9.627 -13.316 1.00 91.69 157 VAL A CA 1
ATOM 1218 C C . VAL A 1 157 ? -7.393 -8.776 -12.066 1.00 91.69 157 VAL A C 1
ATOM 1220 O O . VAL A 1 157 ? -7.637 -7.572 -12.209 1.00 91.69 157 VAL A O 1
ATOM 1223 N N . PRO A 1 158 ? -7.270 -9.335 -10.851 1.00 92.94 158 PRO A N 1
ATOM 1224 C CA . PRO A 1 158 ? -7.342 -8.541 -9.632 1.00 92.94 158 PRO A CA 1
ATOM 1225 C C . PRO A 1 158 ? -6.174 -7.550 -9.564 1.00 92.94 158 PRO A C 1
ATOM 1227 O O . PRO A 1 158 ? -5.016 -7.886 -9.837 1.00 92.94 158 PRO A O 1
ATOM 1230 N N . VAL A 1 159 ? -6.485 -6.302 -9.213 1.00 94.44 159 VAL A N 1
ATOM 1231 C CA . VAL A 1 159 ? -5.516 -5.210 -9.102 1.00 94.44 159 VAL A CA 1
ATOM 1232 C C . VAL A 1 159 ? -5.587 -4.579 -7.728 1.00 94.44 159 VAL A C 1
ATOM 1234 O O . VAL A 1 159 ? -6.639 -4.130 -7.286 1.00 94.44 159 VAL A O 1
ATOM 1237 N N . PHE A 1 160 ? -4.426 -4.452 -7.104 1.00 94.12 160 PHE A N 1
ATOM 1238 C CA . PHE A 1 160 ? -4.196 -3.650 -5.918 1.00 94.12 160 PHE A CA 1
ATOM 1239 C C . PHE A 1 160 ? -3.605 -2.309 -6.326 1.00 94.12 160 PHE A C 1
ATOM 1241 O O . PHE A 1 160 ? -2.475 -2.230 -6.813 1.00 94.12 160 PHE A O 1
ATOM 1248 N N . SER A 1 161 ? -4.389 -1.247 -6.150 1.00 95.06 161 SER A N 1
ATOM 1249 C CA . SER A 1 161 ? -3.968 0.124 -6.425 1.00 95.06 161 SER A CA 1
ATOM 1250 C C . SER A 1 161 ? -3.637 0.820 -5.111 1.00 95.06 161 SER A C 1
ATOM 1252 O O . SER A 1 161 ? -4.514 1.123 -4.300 1.00 95.06 161 SER A O 1
ATOM 1254 N N . LEU A 1 162 ? -2.342 1.032 -4.877 1.00 95.50 162 LEU A N 1
ATOM 1255 C CA . LEU A 1 162 ? -1.851 1.729 -3.697 1.00 95.50 162 LEU A CA 1
ATOM 1256 C C . LEU A 1 162 ? -2.108 3.228 -3.827 1.00 95.50 162 LEU A C 1
ATOM 1258 O O . LEU A 1 162 ? -1.650 3.867 -4.777 1.00 95.50 162 LEU A O 1
ATOM 1262 N N . VAL A 1 163 ? -2.757 3.803 -2.827 1.00 95.44 163 VAL A N 1
ATOM 1263 C CA . VAL A 1 163 ? -3.041 5.231 -2.736 1.00 95.44 163 VAL A CA 1
ATOM 1264 C C . VAL A 1 163 ? -2.074 5.844 -1.719 1.00 95.44 163 VAL A C 1
ATOM 1266 O O . VAL A 1 163 ? -2.266 5.683 -0.508 1.00 95.44 163 VAL A O 1
ATOM 1269 N N . PRO A 1 164 ? -0.985 6.500 -2.167 1.00 94.38 164 PRO A N 1
ATOM 1270 C CA . PRO A 1 164 ? -0.083 7.195 -1.260 1.00 94.38 164 PRO A CA 1
ATOM 1271 C C . PRO A 1 164 ? -0.778 8.424 -0.647 1.00 94.38 164 PRO A C 1
ATOM 1273 O O . PRO A 1 164 ? -1.667 9.010 -1.269 1.00 94.38 164 PRO A O 1
ATOM 1276 N N . PRO A 1 165 ? -0.350 8.876 0.541 1.00 94.12 165 PRO A N 1
ATOM 1277 C CA . PRO A 1 165 ? -0.908 10.071 1.150 1.00 94.12 165 PRO A CA 1
ATOM 1278 C C . PRO A 1 165 ? -0.502 11.315 0.355 1.00 94.12 165 PRO A C 1
ATOM 1280 O O . PRO A 1 165 ? 0.545 11.351 -0.301 1.00 94.12 165 PRO A O 1
ATOM 1283 N N . SER A 1 166 ? -1.294 12.382 0.468 1.00 90.19 166 SER A N 1
ATOM 1284 C CA . SER A 1 166 ? -0.863 13.684 -0.036 1.00 90.19 166 SER A CA 1
ATOM 1285 C C . SER A 1 166 ? 0.338 14.186 0.781 1.00 90.19 166 SER A C 1
ATOM 1287 O O . SER A 1 166 ? 0.442 13.918 1.979 1.00 90.19 166 SER A O 1
ATOM 1289 N N . ALA A 1 167 ? 1.243 14.941 0.154 1.00 84.25 167 ALA A N 1
ATOM 1290 C CA . ALA A 1 167 ? 2.504 15.362 0.775 1.00 84.25 167 ALA A CA 1
ATOM 1291 C C . ALA A 1 167 ? 2.346 16.197 2.063 1.00 84.25 167 ALA A C 1
ATOM 1293 O O . ALA A 1 167 ? 3.296 16.312 2.829 1.00 84.25 167 ALA A O 1
ATOM 1294 N N . ARG A 1 168 ? 1.172 16.802 2.290 1.00 86.50 168 ARG A N 1
ATOM 1295 C CA . ARG A 1 168 ? 0.888 17.657 3.456 1.00 86.50 168 ARG A CA 1
ATOM 1296 C C . ARG A 1 168 ? -0.062 17.009 4.463 1.00 86.50 168 ARG A C 1
ATOM 1298 O O . ARG A 1 168 ? -0.428 17.645 5.445 1.00 86.50 168 ARG A O 1
ATOM 1305 N N . THR A 1 169 ? -0.493 15.774 4.221 1.00 91.50 169 THR A N 1
ATOM 1306 C CA . THR A 1 169 ? -1.435 15.085 5.107 1.00 91.50 169 THR A CA 1
ATOM 1307 C C . THR A 1 169 ? -0.695 14.554 6.337 1.00 91.50 169 THR A C 1
ATOM 1309 O O . THR A 1 169 ? 0.294 13.839 6.193 1.00 91.50 169 THR A O 1
ATOM 1312 N N . SER A 1 170 ? -1.176 14.873 7.544 1.00 93.00 170 SER A N 1
ATOM 1313 C CA . SER A 1 170 ? -0.732 14.222 8.787 1.00 93.00 170 SER A CA 1
ATOM 1314 C C . SER A 1 170 ? -1.417 12.865 8.972 1.00 93.00 170 SER A C 1
ATOM 1316 O O . SER A 1 170 ? -2.475 12.628 8.392 1.00 93.00 170 SER A O 1
ATOM 1318 N N . VAL A 1 171 ? -0.858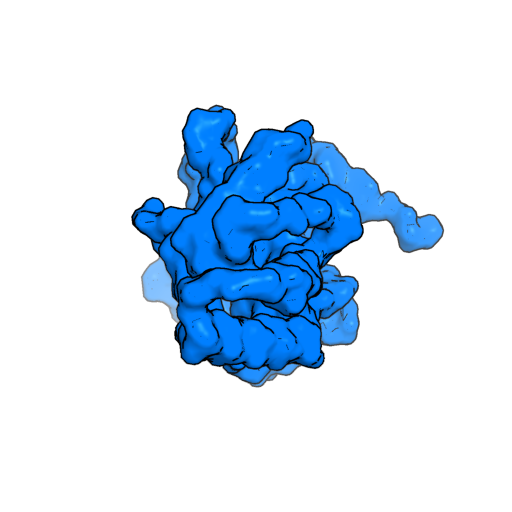 11.971 9.795 1.00 92.31 171 VAL A N 1
ATOM 1319 C CA . VAL A 1 171 ? -1.476 10.656 10.071 1.00 92.31 171 VAL A CA 1
ATOM 1320 C C . VAL A 1 171 ? -2.894 10.811 10.628 1.00 92.31 171 VAL A C 1
ATOM 1322 O O . VAL A 1 171 ? -3.802 10.134 10.164 1.00 92.31 171 VAL A O 1
ATOM 1325 N N . VAL A 1 172 ? -3.107 11.769 11.532 1.00 91.12 172 VAL A N 1
ATOM 1326 C CA . VAL A 1 172 ? -4.428 12.092 12.095 1.00 91.12 172 VAL A CA 1
ATOM 1327 C 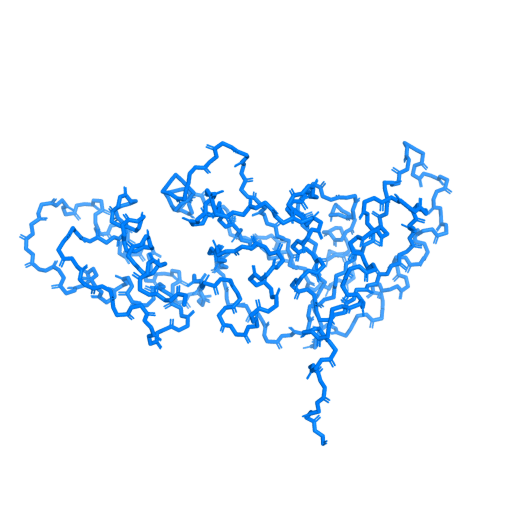C . VAL A 1 172 ? -5.424 12.516 11.012 1.00 91.12 172 VAL A C 1
ATOM 1329 O O . VAL A 1 172 ? -6.538 12.004 10.947 1.00 91.12 172 VAL A O 1
ATOM 1332 N N . THR A 1 173 ? -5.017 13.423 10.117 1.00 92.19 173 THR A N 1
ATOM 1333 C CA . THR A 1 173 ? -5.874 13.870 9.003 1.00 92.19 173 THR A CA 1
ATOM 1334 C C . THR A 1 173 ? -6.181 12.714 8.054 1.00 92.19 173 THR A C 1
ATOM 1336 O O . THR A 1 173 ? -7.307 12.569 7.590 1.00 92.19 173 THR A O 1
ATOM 1339 N N . TRP A 1 174 ? -5.186 11.865 7.785 1.00 94.19 174 TRP A N 1
ATOM 1340 C CA . TRP A 1 174 ? -5.346 10.674 6.957 1.00 94.19 174 TRP A CA 1
ATOM 1341 C C . TRP A 1 174 ? -6.346 9.682 7.568 1.00 94.19 174 TRP A C 1
ATOM 1343 O O . TRP A 1 174 ? -7.241 9.244 6.856 1.00 94.19 174 TRP A O 1
ATOM 1353 N N . LEU A 1 175 ? -6.252 9.396 8.874 1.00 91.00 175 LEU A N 1
ATOM 1354 C CA . LEU A 1 175 ? -7.185 8.521 9.598 1.00 91.00 175 LEU A CA 1
ATOM 1355 C C . LEU A 1 175 ? -8.623 9.046 9.530 1.00 91.00 175 LEU A C 1
ATOM 1357 O O . LEU A 1 175 ? -9.531 8.295 9.184 1.00 91.00 175 LEU A O 1
ATOM 1361 N N . ARG A 1 176 ? -8.832 10.345 9.780 1.00 89.25 176 ARG A N 1
ATOM 1362 C CA . ARG A 1 176 ? -10.159 10.974 9.650 1.00 89.25 176 ARG A CA 1
ATOM 1363 C C . ARG A 1 176 ? -10.720 10.850 8.234 1.00 89.25 176 ARG A C 1
ATOM 1365 O O . ARG A 1 176 ? -11.907 10.599 8.063 1.00 89.25 176 ARG A O 1
ATOM 1372 N N . HIS A 1 177 ? -9.871 10.981 7.216 1.00 90.38 177 HIS A N 1
ATOM 1373 C CA . HIS A 1 177 ? -10.297 10.835 5.827 1.00 90.38 177 HIS A CA 1
ATOM 1374 C C . HIS A 1 177 ? -10.680 9.400 5.456 1.00 90.38 177 HIS A C 1
ATOM 1376 O O . HIS A 1 177 ? -11.436 9.242 4.507 1.00 90.38 177 HIS A O 1
ATOM 1382 N N . LEU A 1 178 ? -10.223 8.364 6.175 1.00 89.62 178 LEU A N 1
ATOM 1383 C CA . LEU A 1 178 ? -10.544 6.977 5.816 1.00 89.62 178 LEU A CA 1
ATOM 1384 C C . LEU A 1 178 ? -12.052 6.690 5.796 1.00 89.62 178 LEU A C 1
ATOM 1386 O O . LEU A 1 178 ? -12.502 5.856 5.016 1.00 89.62 178 LEU A O 1
ATOM 1390 N N . GLN A 1 179 ? -12.828 7.405 6.613 1.00 82.94 179 GLN A N 1
ATOM 1391 C CA . GLN A 1 179 ? -14.283 7.256 6.702 1.00 82.94 179 GLN A CA 1
ATOM 1392 C C . GLN A 1 179 ? -15.020 7.716 5.439 1.00 82.94 179 GLN A C 1
ATOM 1394 O O . GLN A 1 179 ? -16.120 7.244 5.172 1.00 82.94 179 GLN A O 1
ATOM 1399 N N . SER A 1 180 ? -14.427 8.622 4.655 1.00 84.56 180 SER A N 1
ATOM 1400 C CA . SER A 1 180 ? -15.043 9.189 3.449 1.00 84.56 180 SER A CA 1
ATOM 1401 C C . SER A 1 180 ? -14.516 8.585 2.147 1.00 84.56 180 SER A C 1
ATOM 1403 O O . SER A 1 180 ? -14.851 9.065 1.062 1.00 84.56 180 SER A O 1
ATOM 1405 N N . LEU A 1 181 ? -13.671 7.554 2.231 1.00 83.25 181 LEU A N 1
ATOM 1406 C CA . LEU A 1 181 ? -13.084 6.930 1.054 1.00 83.25 181 LEU A CA 1
ATOM 1407 C C . LEU A 1 181 ? -14.078 5.998 0.366 1.00 83.25 181 LEU A C 1
ATOM 1409 O O . LEU A 1 181 ? -14.704 5.150 0.996 1.00 83.25 181 LEU A O 1
ATOM 1413 N N . ASP A 1 182 ? -14.161 6.137 -0.954 1.00 73.69 182 ASP A N 1
ATOM 1414 C CA . ASP A 1 182 ? -14.900 5.222 -1.816 1.00 73.69 182 ASP A CA 1
ATOM 1415 C C . ASP A 1 182 ? -14.208 3.851 -1.840 1.00 73.69 182 ASP A C 1
ATOM 1417 O O . ASP A 1 182 ? -13.005 3.754 -2.122 1.00 73.69 182 ASP A O 1
ATOM 1421 N N . THR A 1 183 ? -14.961 2.800 -1.519 1.00 66.19 183 THR A N 1
ATOM 1422 C CA . THR A 1 183 ? -14.449 1.438 -1.382 1.00 66.19 183 THR A CA 1
ATOM 1423 C C . THR A 1 183 ? -14.643 0.663 -2.688 1.00 66.19 183 THR A C 1
ATOM 1425 O O . THR A 1 183 ? -15.723 0.180 -3.002 1.00 66.19 183 THR A O 1
ATOM 1428 N N . ASP A 1 184 ? -13.537 0.502 -3.422 1.00 69.88 184 ASP A N 1
ATOM 1429 C CA . ASP A 1 184 ? -13.348 -0.366 -4.596 1.00 69.88 184 ASP A CA 1
ATOM 1430 C C . ASP A 1 184 ? -14.199 -0.089 -5.853 1.00 69.88 184 ASP A C 1
ATOM 1432 O O . ASP A 1 184 ? -15.347 0.340 -5.826 1.00 69.88 184 ASP A O 1
ATOM 1436 N N . GLN A 1 185 ? -13.624 -0.397 -7.022 1.00 71.06 185 GLN A N 1
ATOM 1437 C CA . GLN A 1 185 ? -14.335 -0.339 -8.304 1.00 71.06 185 GLN A CA 1
ATOM 1438 C C . GLN A 1 185 ? -14.068 -1.601 -9.130 1.00 71.06 185 GLN A C 1
ATOM 1440 O O . GLN A 1 185 ? -13.106 -1.678 -9.900 1.00 71.06 185 GLN A O 1
ATOM 1445 N N . GLY A 1 186 ? -14.954 -2.592 -9.002 1.00 84.12 186 GLY A N 1
ATOM 1446 C CA . GLY A 1 186 ? -14.826 -3.882 -9.686 1.00 84.12 186 GLY A CA 1
ATOM 1447 C C . GLY A 1 186 ? -13.594 -4.649 -9.203 1.00 84.12 186 GLY A C 1
ATOM 1448 O O . GLY A 1 186 ? -13.424 -4.837 -8.005 1.00 84.12 186 GLY A O 1
ATOM 1449 N N . ASN A 1 187 ? -12.717 -5.039 -10.131 1.00 89.06 187 ASN A N 1
ATOM 1450 C CA . ASN A 1 187 ? -11.485 -5.790 -9.842 1.00 89.06 187 ASN A CA 1
ATOM 1451 C C . ASN A 1 187 ? -10.324 -4.918 -9.339 1.00 89.06 187 ASN A C 1
ATOM 1453 O O . ASN A 1 187 ? -9.196 -5.396 -9.224 1.00 89.06 187 ASN A O 1
ATOM 1457 N N . VAL A 1 188 ? -10.560 -3.622 -9.114 1.00 92.19 188 VAL A N 1
ATOM 1458 C CA . VAL A 1 188 ? -9.556 -2.707 -8.571 1.00 92.19 188 VAL A CA 1
ATOM 1459 C C . VAL A 1 188 ? -9.859 -2.470 -7.102 1.00 92.19 188 VAL A C 1
ATOM 1461 O O . VAL A 1 188 ? -10.823 -1.780 -6.761 1.00 92.19 188 VAL A O 1
ATOM 1464 N N . HIS A 1 189 ? -8.988 -3.009 -6.260 1.00 91.81 189 HIS A N 1
ATOM 1465 C CA . HIS A 1 189 ? -9.008 -2.821 -4.823 1.00 91.81 189 HIS A CA 1
ATOM 1466 C C . HIS A 1 189 ? -8.058 -1.700 -4.433 1.00 91.81 189 HIS A C 1
ATOM 1468 O O . HIS A 1 189 ? -6.865 -1.724 -4.768 1.00 91.81 189 HIS A O 1
ATOM 1474 N N . ARG A 1 190 ? -8.581 -0.701 -3.727 1.00 93.62 190 ARG A N 1
ATOM 1475 C CA . ARG A 1 190 ? -7.780 0.440 -3.285 1.00 93.62 190 ARG A CA 1
ATOM 1476 C C . ARG A 1 190 ? -7.211 0.183 -1.903 1.00 93.62 190 ARG A C 1
ATOM 1478 O O . ARG A 1 190 ? -7.935 -0.139 -0.969 1.00 93.62 190 ARG A O 1
ATOM 1485 N N . VAL A 1 191 ? -5.900 0.352 -1.771 1.00 94.00 191 VAL A N 1
ATOM 1486 C CA . VAL A 1 191 ? -5.188 0.161 -0.505 1.00 94.00 191 VAL A CA 1
ATOM 1487 C C . VAL A 1 191 ? -4.445 1.444 -0.168 1.00 94.00 191 VAL A C 1
ATOM 1489 O O . VAL A 1 191 ? -3.657 1.945 -0.964 1.00 94.00 191 VAL A O 1
ATOM 1492 N N . TYR A 1 192 ? -4.685 1.989 1.014 1.00 95.31 192 TYR A N 1
ATOM 1493 C CA . TYR A 1 192 ? -4.228 3.317 1.395 1.00 95.31 192 TYR A CA 1
ATOM 1494 C C . TYR A 1 192 ? -2.998 3.216 2.284 1.00 95.31 192 TYR A C 1
ATOM 1496 O O . TYR A 1 192 ? -2.972 2.464 3.258 1.00 95.31 192 TYR A O 1
ATOM 1504 N N . ILE A 1 193 ? -1.973 4.000 1.961 1.00 95.12 193 ILE A N 1
ATOM 1505 C CA . ILE A 1 193 ? -0.750 4.089 2.759 1.00 95.12 193 ILE A CA 1
ATOM 1506 C C . ILE A 1 193 ? -0.801 5.387 3.561 1.00 95.12 193 ILE A C 1
ATOM 1508 O O . ILE A 1 193 ? -1.082 6.452 3.007 1.00 95.12 193 ILE A O 1
ATOM 1512 N N . SER A 1 194 ? -0.500 5.323 4.855 1.00 95.44 194 SER A N 1
ATOM 1513 C CA . SER A 1 194 ? -0.449 6.522 5.687 1.00 95.44 194 SER A CA 1
ATOM 1514 C C . SER A 1 194 ? 0.809 7.366 5.429 1.00 95.44 194 SER A C 1
ATOM 1516 O O . SER A 1 194 ? 1.830 6.887 4.908 1.00 95.44 194 SER A O 1
ATOM 1518 N N . PRO A 1 195 ? 0.805 8.635 5.871 1.00 94.19 195 PRO A N 1
ATOM 1519 C CA . PRO A 1 195 ? 2.036 9.369 6.153 1.00 94.19 195 PRO A CA 1
ATOM 1520 C C . PRO A 1 195 ? 2.938 8.592 7.125 1.00 94.19 195 PRO A C 1
ATOM 1522 O O . PRO A 1 195 ? 2.501 7.639 7.772 1.00 94.19 195 PRO A O 1
ATOM 1525 N N . GLU A 1 196 ? 4.212 8.969 7.208 1.00 91.31 196 GLU A N 1
ATOM 1526 C CA . GLU A 1 196 ? 5.144 8.290 8.110 1.00 91.31 196 GLU A CA 1
ATOM 1527 C C . GLU A 1 196 ? 4.788 8.595 9.559 1.00 91.31 196 GLU A C 1
ATOM 1529 O O . GLU A 1 196 ? 4.522 9.749 9.891 1.00 91.31 196 GLU A O 1
ATOM 1534 N N . LEU A 1 197 ? 4.810 7.574 10.415 1.00 88.69 197 LEU A N 1
ATOM 1535 C CA . LEU A 1 197 ? 4.591 7.741 11.852 1.00 88.69 197 LEU A CA 1
ATOM 1536 C C . LEU A 1 197 ? 5.783 8.452 12.518 1.00 88.69 197 LEU A C 1
ATOM 1538 O O . LEU A 1 197 ? 5.611 9.160 13.504 1.00 88.69 197 LEU A O 1
ATOM 1542 N N . LEU A 1 198 ? 6.989 8.289 11.960 1.00 84.31 198 LEU A N 1
ATOM 1543 C CA . LEU A 1 198 ? 8.247 8.865 12.448 1.00 84.31 198 LEU A CA 1
ATOM 1544 C C . LEU A 1 198 ? 8.985 9.641 11.338 1.00 84.31 198 LEU A C 1
ATOM 1546 O O . LEU A 1 198 ? 10.047 9.216 10.891 1.00 84.31 198 LEU A O 1
ATOM 1550 N N . PRO A 1 199 ? 8.465 10.792 10.878 1.00 71.81 199 PRO A N 1
ATOM 1551 C CA . PRO A 1 199 ? 9.043 11.511 9.739 1.00 71.81 199 PRO A CA 1
ATOM 1552 C C . PRO A 1 199 ? 10.435 12.107 10.019 1.00 71.81 199 PRO A C 1
ATOM 1554 O O . PRO A 1 199 ? 11.191 12.358 9.088 1.00 71.81 199 PRO A O 1
ATOM 1557 N N . ALA A 1 200 ? 10.787 12.347 11.287 1.00 62.53 200 ALA A N 1
ATOM 1558 C CA . ALA A 1 200 ? 12.001 13.077 11.666 1.00 62.53 200 ALA A CA 1
ATOM 1559 C C . ALA A 1 200 ? 13.276 12.216 11.754 1.00 62.53 200 ALA A C 1
ATOM 1561 O O . ALA A 1 200 ? 14.360 12.758 11.950 1.00 62.53 200 ALA A O 1
ATOM 1562 N N . THR A 1 201 ? 13.175 10.888 11.650 1.00 60.81 201 THR A N 1
ATOM 1563 C CA . THR A 1 201 ? 14.299 9.977 11.945 1.00 60.81 201 THR A CA 1
ATOM 1564 C C . THR A 1 201 ? 14.936 9.349 10.711 1.00 60.81 201 THR A C 1
ATOM 1566 O O . THR A 1 201 ? 15.919 8.618 10.843 1.00 60.81 201 THR A O 1
ATOM 1569 N N . ARG A 1 202 ? 14.423 9.634 9.508 1.00 64.12 202 ARG A N 1
ATOM 1570 C CA . ARG A 1 202 ? 14.923 9.045 8.266 1.00 64.12 202 ARG A CA 1
ATOM 1571 C C . ARG A 1 202 ? 15.541 10.055 7.316 1.00 64.12 202 ARG A C 1
ATOM 1573 O O . ARG A 1 202 ? 14.874 10.928 6.776 1.00 64.12 202 ARG A O 1
ATOM 1580 N N . VAL A 1 203 ? 16.829 9.847 7.067 1.00 62.72 203 VAL A N 1
ATOM 1581 C CA . VAL A 1 203 ? 17.548 10.363 5.901 1.00 62.72 203 VAL A CA 1
ATOM 1582 C C . VAL A 1 203 ? 18.236 9.166 5.248 1.00 62.72 203 VAL A C 1
ATOM 1584 O O . VAL A 1 203 ? 19.451 9.000 5.311 1.00 62.72 203 VAL A O 1
ATOM 1587 N N . GLY A 1 204 ? 17.437 8.240 4.720 1.00 75.62 204 GLY A N 1
ATOM 1588 C CA . GLY A 1 204 ? 17.940 7.098 3.970 1.00 75.62 204 GLY A CA 1
ATOM 1589 C C . GLY A 1 204 ? 18.161 7.460 2.498 1.00 75.62 204 GLY A C 1
ATOM 1590 O O . GLY A 1 204 ? 17.455 8.313 1.956 1.00 75.62 204 GLY A O 1
ATOM 1591 N N . PRO A 1 205 ? 19.073 6.772 1.786 1.00 82.38 205 PRO A N 1
ATOM 1592 C CA . PRO A 1 205 ? 19.272 6.987 0.349 1.00 82.38 205 PRO A CA 1
ATOM 1593 C C . PRO A 1 205 ? 17.995 6.719 -0.465 1.00 82.38 205 PRO A C 1
ATOM 1595 O O . PRO A 1 205 ? 17.828 7.257 -1.557 1.00 82.38 205 PRO A O 1
ATOM 1598 N N . LEU A 1 206 ? 17.075 5.909 0.073 1.00 88.00 206 LEU A N 1
ATOM 1599 C CA . LEU A 1 206 ? 15.799 5.604 -0.562 1.00 88.00 206 LEU A CA 1
ATOM 1600 C C . LEU A 1 206 ? 14.772 6.744 -0.437 1.00 88.00 206 LEU A C 1
ATOM 1602 O O . LEU A 1 206 ? 13.878 6.848 -1.275 1.00 88.00 206 LEU A O 1
ATOM 1606 N N . ASP A 1 207 ? 14.889 7.630 0.554 1.00 86.56 207 ASP A N 1
ATOM 1607 C CA . ASP A 1 207 ? 13.874 8.663 0.808 1.00 86.56 207 ASP A CA 1
ATOM 1608 C C . ASP A 1 207 ? 13.853 9.764 -0.257 1.00 86.56 207 ASP A C 1
ATOM 1610 O O . ASP A 1 207 ? 12.836 10.431 -0.443 1.00 86.56 207 ASP A O 1
ATOM 1614 N N . ALA A 1 208 ? 14.930 9.873 -1.041 1.00 89.81 208 ALA A N 1
ATOM 1615 C CA . ALA A 1 208 ? 14.991 10.716 -2.229 1.00 89.81 208 ALA A CA 1
ATOM 1616 C C . ALA A 1 208 ? 14.035 10.259 -3.352 1.00 89.81 208 ALA A C 1
ATOM 1618 O O . ALA A 1 208 ? 13.771 11.023 -4.285 1.00 89.81 208 ALA A O 1
ATOM 1619 N N . PHE A 1 209 ? 13.515 9.025 -3.293 1.00 92.56 209 PHE A N 1
ATOM 1620 C CA . PHE A 1 209 ? 12.623 8.486 -4.315 1.00 92.56 209 PHE A CA 1
ATOM 1621 C C . PHE A 1 209 ? 11.140 8.596 -3.931 1.00 92.56 209 PHE A C 1
ATOM 1623 O O . PHE A 1 209 ? 10.774 8.434 -2.758 1.00 92.56 209 PHE A O 1
ATOM 1630 N N . PRO A 1 210 ? 10.247 8.802 -4.922 1.00 93.25 210 PRO A N 1
ATOM 1631 C CA . PRO A 1 210 ? 8.814 8.898 -4.673 1.00 93.25 210 PRO A CA 1
ATOM 1632 C C . PRO A 1 210 ? 8.268 7.671 -3.940 1.00 93.25 210 PRO A C 1
ATOM 1634 O O . PRO A 1 210 ? 8.533 6.535 -4.335 1.00 93.25 210 PRO A O 1
ATOM 1637 N N . LEU A 1 211 ? 7.443 7.907 -2.913 1.00 94.12 211 LEU A N 1
ATOM 1638 C CA . LEU A 1 211 ? 6.846 6.841 -2.104 1.00 94.12 211 LEU A CA 1
ATOM 1639 C C . LEU A 1 211 ? 6.120 5.807 -2.969 1.00 94.12 211 LEU A C 1
ATOM 1641 O O . LEU A 1 211 ? 6.362 4.627 -2.804 1.00 94.12 211 LEU A O 1
ATOM 1645 N N . ARG A 1 212 ? 5.319 6.238 -3.951 1.00 95.19 212 ARG A N 1
ATOM 1646 C CA . ARG A 1 212 ? 4.595 5.335 -4.868 1.00 95.19 212 ARG A CA 1
ATOM 1647 C C . ARG A 1 212 ? 5.499 4.300 -5.553 1.00 95.19 212 ARG A C 1
ATOM 1649 O O . ARG A 1 212 ? 5.138 3.132 -5.630 1.00 95.19 212 ARG A O 1
ATOM 1656 N N . ASP A 1 213 ? 6.683 4.713 -6.007 1.00 95.19 213 ASP A N 1
ATOM 1657 C CA . ASP A 1 213 ? 7.603 3.841 -6.741 1.00 95.19 213 ASP A CA 1
ATOM 1658 C C . ASP A 1 213 ? 8.275 2.868 -5.766 1.00 95.19 213 ASP A C 1
ATOM 1660 O O . ASP A 1 213 ? 8.362 1.666 -6.031 1.00 95.19 213 ASP A O 1
ATOM 1664 N N . ARG A 1 214 ? 8.666 3.373 -4.588 1.00 95.31 214 ARG A N 1
ATOM 1665 C CA . ARG A 1 214 ? 9.165 2.539 -3.491 1.00 95.31 214 ARG A CA 1
ATOM 1666 C C . ARG A 1 214 ? 8.128 1.527 -3.026 1.00 95.31 214 ARG A C 1
ATOM 1668 O O . ARG A 1 214 ? 8.485 0.378 -2.816 1.00 95.31 214 ARG A O 1
ATOM 1675 N N . SER A 1 215 ? 6.867 1.924 -2.879 1.00 95.25 215 SER A N 1
ATOM 1676 C CA . SER A 1 215 ? 5.793 1.074 -2.366 1.00 95.25 215 SER A CA 1
ATOM 1677 C C . SER A 1 215 ? 5.482 -0.076 -3.310 1.00 95.25 215 SER A C 1
ATOM 1679 O O . SER A 1 215 ? 5.411 -1.210 -2.846 1.00 95.25 215 SER A O 1
ATOM 1681 N N . VAL A 1 216 ? 5.384 0.175 -4.623 1.00 95.50 216 VAL A N 1
ATOM 1682 C CA . VAL A 1 216 ? 5.219 -0.909 -5.608 1.00 95.50 216 VAL A CA 1
ATOM 1683 C C . VAL A 1 216 ? 6.381 -1.889 -5.497 1.00 95.50 216 VAL A C 1
ATOM 1685 O O . VAL A 1 216 ? 6.164 -3.093 -5.394 1.00 95.50 216 VAL A O 1
ATOM 1688 N N . LEU A 1 217 ? 7.620 -1.398 -5.459 1.00 95.12 217 LEU A N 1
ATOM 1689 C CA . LEU A 1 217 ? 8.782 -2.277 -5.376 1.00 95.12 217 LEU A CA 1
ATOM 1690 C C . LEU A 1 217 ? 8.867 -3.020 -4.042 1.00 95.12 217 LEU A C 1
ATOM 1692 O O . LEU A 1 217 ? 9.164 -4.203 -4.060 1.00 95.12 217 LEU A O 1
ATOM 1696 N N . ALA A 1 218 ? 8.601 -2.384 -2.909 1.00 93.81 218 ALA A N 1
ATOM 1697 C CA . ALA A 1 218 ? 8.764 -3.007 -1.601 1.00 93.81 218 ALA A CA 1
ATOM 1698 C C . ALA A 1 218 ? 7.630 -3.992 -1.269 1.00 93.81 218 ALA A C 1
ATOM 1700 O O . ALA A 1 218 ? 7.856 -4.997 -0.606 1.00 93.81 218 ALA A O 1
ATOM 1701 N N . LEU A 1 219 ? 6.402 -3.740 -1.723 1.00 93.38 219 LEU A N 1
ATOM 1702 C CA . LEU A 1 219 ? 5.270 -4.614 -1.400 1.00 93.38 219 LEU A CA 1
ATOM 1703 C C . LEU A 1 219 ? 5.170 -5.825 -2.334 1.00 93.38 219 LEU A C 1
ATOM 1705 O O . LEU A 1 219 ? 4.664 -6.861 -1.923 1.00 93.38 219 LEU A O 1
ATOM 1709 N N . SER A 1 220 ? 5.680 -5.736 -3.562 1.00 94.06 220 SER A N 1
ATOM 1710 C CA . SER A 1 220 ? 5.558 -6.829 -4.534 1.00 94.06 220 SER A CA 1
ATOM 1711 C C . SER A 1 220 ? 6.385 -8.055 -4.162 1.00 94.06 220 SER A C 1
ATOM 1713 O O . SER A 1 220 ? 7.571 -7.922 -3.877 1.00 94.06 220 SER A O 1
ATOM 1715 N N . ASP A 1 221 ? 5.841 -9.259 -4.310 1.00 92.38 221 ASP A N 1
ATOM 1716 C CA . ASP A 1 221 ? 6.612 -10.504 -4.205 1.00 92.38 221 ASP A CA 1
ATOM 1717 C C . ASP A 1 221 ? 7.548 -10.685 -5.405 1.00 92.38 221 ASP A C 1
ATOM 1719 O O . ASP A 1 221 ? 8.676 -11.153 -5.258 1.00 92.38 221 ASP A O 1
ATOM 1723 N N . HIS A 1 222 ? 7.122 -10.243 -6.588 1.00 91.19 222 HIS A N 1
ATOM 1724 C CA . HIS A 1 222 ? 7.979 -10.132 -7.764 1.00 91.19 222 HIS A CA 1
ATOM 1725 C C . HIS A 1 222 ? 7.594 -8.919 -8.610 1.00 91.19 222 HIS A C 1
ATOM 1727 O O . HIS A 1 222 ? 6.473 -8.424 -8.536 1.00 91.19 222 HIS A O 1
ATOM 1733 N N . VAL A 1 223 ? 8.545 -8.404 -9.391 1.00 93.56 223 VAL A N 1
ATOM 1734 C CA . VAL A 1 223 ? 8.347 -7.199 -10.205 1.00 93.56 223 VAL A CA 1
ATOM 1735 C C . VAL A 1 223 ? 8.627 -7.517 -11.659 1.00 93.56 223 VAL A C 1
ATOM 1737 O O . VAL A 1 223 ? 9.720 -7.965 -12.004 1.00 93.56 223 VAL A O 1
ATOM 1740 N N . LEU A 1 224 ? 7.649 -7.239 -12.515 1.00 93.75 224 LEU A N 1
ATOM 1741 C CA . LEU A 1 224 ? 7.825 -7.273 -13.957 1.00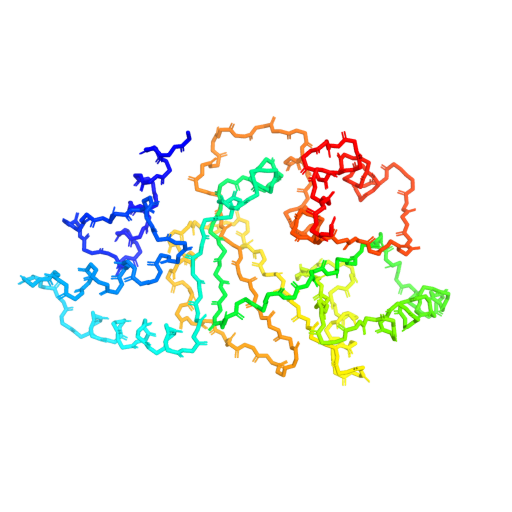 93.75 224 LEU A CA 1
ATOM 1742 C C . LEU A 1 224 ? 8.290 -5.899 -14.430 1.00 93.75 224 LEU A C 1
ATOM 1744 O O . LEU A 1 224 ? 7.679 -4.861 -14.156 1.00 93.75 224 LEU A O 1
ATOM 1748 N N . VAL A 1 225 ? 9.404 -5.915 -15.147 1.00 92.31 225 VAL A N 1
ATOM 1749 C CA . VAL A 1 225 ? 10.084 -4.729 -15.646 1.00 92.31 225 VAL A CA 1
ATOM 1750 C C . VAL A 1 225 ? 9.954 -4.693 -17.161 1.00 92.31 225 VAL A C 1
ATOM 1752 O O . VAL A 1 225 ? 10.391 -5.620 -17.836 1.00 92.31 225 VAL A O 1
ATOM 1755 N N . PHE A 1 226 ? 9.389 -3.614 -17.705 1.00 87.75 226 PHE A N 1
ATOM 1756 C CA . PHE A 1 226 ? 9.195 -3.486 -19.158 1.00 87.75 226 PHE A CA 1
ATOM 1757 C C . PHE A 1 226 ? 10.233 -2.588 -19.823 1.00 87.75 226 PHE A C 1
ATOM 1759 O O . PHE A 1 226 ? 10.882 -2.973 -20.790 1.00 87.75 226 PHE A O 1
ATOM 1766 N N . HIS A 1 227 ? 10.364 -1.359 -19.329 1.00 89.44 227 HIS A N 1
ATOM 1767 C CA . HIS A 1 227 ? 11.279 -0.371 -19.881 1.00 89.44 227 HIS A CA 1
ATOM 1768 C C . HIS A 1 227 ? 11.867 0.469 -18.755 1.00 89.44 227 HIS A C 1
ATOM 1770 O O . HIS A 1 227 ? 11.133 1.105 -17.995 1.00 89.44 227 HIS A O 1
ATOM 1776 N N . ILE A 1 228 ? 13.193 0.492 -18.654 1.00 89.31 228 ILE A N 1
ATOM 1777 C CA . ILE A 1 228 ? 13.918 1.273 -17.656 1.00 89.31 228 ILE A CA 1
ATOM 1778 C C . ILE A 1 228 ? 14.943 2.145 -18.356 1.00 89.31 228 ILE A C 1
ATOM 1780 O O . ILE A 1 228 ? 15.745 1.660 -19.151 1.00 89.31 228 ILE A O 1
ATOM 1784 N N . ARG A 1 229 ? 14.942 3.436 -18.019 1.00 88.00 229 ARG A N 1
ATOM 1785 C CA . ARG A 1 229 ? 16.034 4.332 -18.384 1.00 88.00 229 ARG A CA 1
ATOM 1786 C C . ARG A 1 229 ? 17.262 4.009 -17.516 1.00 88.00 229 ARG A C 1
ATOM 1788 O O . ARG A 1 229 ? 17.128 4.081 -16.292 1.00 88.00 229 ARG A O 1
ATOM 1795 N N . PRO A 1 230 ? 18.438 3.727 -18.107 1.00 89.50 230 PRO A N 1
ATOM 1796 C CA . PRO A 1 230 ? 19.671 3.512 -17.352 1.00 89.50 230 PRO A CA 1
ATOM 1797 C C . PRO A 1 230 ? 19.971 4.681 -16.411 1.00 89.50 230 PRO A C 1
ATOM 1799 O O . PRO A 1 230 ? 19.778 5.839 -16.795 1.00 89.50 230 PRO A O 1
ATOM 1802 N N . ALA A 1 231 ? 20.404 4.374 -15.186 1.00 89.50 231 ALA A N 1
ATOM 1803 C CA . ALA A 1 231 ? 20.664 5.341 -14.115 1.00 89.50 231 ALA A CA 1
ATOM 1804 C C . ALA A 1 231 ? 19.460 6.241 -13.747 1.00 89.50 231 ALA A C 1
ATOM 1806 O O . ALA A 1 231 ? 19.610 7.253 -13.064 1.00 89.50 231 ALA A O 1
ATOM 1807 N N . GLY A 1 232 ? 18.248 5.893 -14.193 1.00 90.50 232 GLY A N 1
ATOM 1808 C CA . GLY A 1 232 ? 17.017 6.544 -13.762 1.00 90.50 232 GLY A CA 1
ATOM 1809 C C . GLY A 1 232 ? 16.605 6.114 -12.352 1.00 90.50 232 GLY A C 1
ATOM 1810 O O . GLY A 1 232 ? 17.073 5.105 -11.834 1.00 90.50 232 GLY A O 1
ATOM 1811 N N . GLN A 1 233 ? 15.658 6.838 -11.751 1.00 92.19 233 GLN A N 1
ATOM 1812 C CA . GLN A 1 233 ? 15.171 6.556 -10.390 1.00 92.19 233 GLN A CA 1
ATOM 1813 C C . GLN A 1 233 ? 14.733 5.093 -10.194 1.00 92.19 233 GLN A C 1
ATOM 1815 O O . GLN A 1 233 ? 15.121 4.462 -9.217 1.00 92.19 233 GLN A O 1
ATOM 1820 N N . LEU A 1 234 ? 13.982 4.530 -11.148 1.00 91.81 234 LEU A N 1
ATOM 1821 C CA . LEU A 1 234 ? 13.557 3.127 -11.085 1.00 91.81 234 LEU A CA 1
ATOM 1822 C C . LEU A 1 234 ? 14.715 2.132 -11.250 1.00 91.81 234 LEU A C 1
ATOM 1824 O O . LEU A 1 234 ? 14.668 1.082 -10.624 1.00 91.81 234 LEU A O 1
ATOM 1828 N N . ASP A 1 235 ? 15.745 2.446 -12.048 1.00 93.81 235 ASP A N 1
ATOM 1829 C CA . ASP A 1 235 ? 16.944 1.596 -12.166 1.00 93.81 235 ASP A CA 1
ATOM 1830 C C . ASP A 1 235 ? 17.664 1.517 -10.815 1.00 93.81 235 ASP A C 1
ATOM 1832 O O . ASP A 1 235 ? 17.964 0.430 -10.327 1.00 93.81 235 ASP A O 1
ATOM 1836 N N . VAL A 1 236 ? 17.858 2.671 -10.165 1.00 93.94 236 VAL A N 1
ATOM 1837 C CA . VAL A 1 236 ? 18.496 2.746 -8.844 1.00 93.94 236 VAL A CA 1
ATOM 1838 C C . VAL A 1 236 ? 17.692 1.975 -7.800 1.00 93.94 236 VAL A C 1
ATOM 1840 O O . VAL A 1 236 ? 18.266 1.164 -7.076 1.00 93.94 236 VAL A O 1
ATOM 1843 N N . LEU A 1 237 ? 16.369 2.163 -7.752 1.00 93.94 237 LEU A N 1
ATOM 1844 C CA . LEU A 1 237 ? 15.513 1.419 -6.829 1.00 93.94 237 LEU A CA 1
ATOM 1845 C C . LEU A 1 237 ? 15.538 -0.091 -7.105 1.00 93.94 237 LEU A C 1
ATOM 1847 O O . LEU A 1 237 ? 15.634 -0.880 -6.176 1.00 93.94 237 LEU A O 1
ATOM 1851 N N . ILE A 1 238 ? 15.483 -0.529 -8.362 1.00 93.31 238 ILE A N 1
ATOM 1852 C CA . ILE A 1 238 ? 15.498 -1.965 -8.673 1.00 93.31 238 ILE A CA 1
ATOM 1853 C C . ILE A 1 238 ? 16.836 -2.593 -8.296 1.00 93.31 238 ILE A C 1
ATOM 1855 O O . ILE A 1 238 ? 16.850 -3.663 -7.692 1.00 93.31 238 ILE A O 1
ATOM 1859 N N . ARG A 1 239 ? 17.956 -1.916 -8.565 1.00 93.25 239 ARG A N 1
ATOM 1860 C CA . ARG A 1 239 ? 19.277 -2.371 -8.115 1.00 93.25 239 ARG A CA 1
ATOM 1861 C C . ARG A 1 239 ? 19.357 -2.446 -6.597 1.00 93.25 239 ARG A C 1
ATOM 1863 O O . ARG A 1 239 ? 19.775 -3.476 -6.084 1.00 93.25 239 ARG A O 1
ATOM 1870 N N . ALA A 1 240 ? 18.892 -1.413 -5.890 1.00 92.75 240 ALA A N 1
ATOM 1871 C CA . ALA A 1 240 ? 18.840 -1.424 -4.431 1.00 92.75 240 ALA A CA 1
ATOM 1872 C C . ALA A 1 240 ? 18.043 -2.629 -3.907 1.00 92.75 240 ALA A C 1
ATOM 1874 O O . ALA A 1 240 ? 18.498 -3.306 -2.992 1.00 92.75 240 ALA A O 1
ATOM 1875 N N . ARG A 1 241 ? 16.904 -2.954 -4.535 1.00 91.06 241 ARG A N 1
ATOM 1876 C CA . ARG A 1 241 ? 16.083 -4.111 -4.152 1.00 91.06 241 ARG A CA 1
ATOM 1877 C C . ARG A 1 241 ? 16.794 -5.437 -4.405 1.00 91.06 241 ARG A C 1
ATOM 1879 O O . ARG A 1 241 ? 16.738 -6.327 -3.566 1.00 91.06 241 ARG A O 1
ATOM 1886 N N . LEU A 1 242 ? 17.449 -5.581 -5.556 1.00 90.75 242 LEU A N 1
ATOM 1887 C CA . LEU A 1 242 ? 18.163 -6.806 -5.927 1.00 90.75 242 LEU A CA 1
ATOM 1888 C C . LEU A 1 242 ? 19.399 -7.057 -5.052 1.00 90.75 242 LEU A C 1
ATOM 1890 O O . LEU A 1 242 ? 19.732 -8.215 -4.796 1.00 90.75 242 LEU A O 1
ATOM 1894 N N . SER A 1 243 ? 20.063 -5.988 -4.606 1.00 89.94 243 SER A N 1
ATOM 1895 C CA . SER A 1 243 ? 21.229 -6.042 -3.717 1.00 89.94 243 SER A CA 1
ATOM 1896 C C . SER A 1 243 ? 20.873 -6.264 -2.245 1.00 89.94 243 SER A C 1
ATOM 1898 O O . SER A 1 243 ? 21.746 -6.620 -1.457 1.00 89.94 243 SER A O 1
ATOM 1900 N N . ASP A 1 244 ? 19.615 -6.060 -1.863 1.00 87.38 244 ASP A N 1
ATOM 1901 C CA . ASP A 1 244 ? 19.148 -6.205 -0.490 1.00 87.38 244 ASP A CA 1
ATOM 1902 C C . ASP A 1 244 ? 18.744 -7.667 -0.202 1.00 87.38 244 ASP A C 1
ATOM 1904 O O . ASP A 1 244 ? 17.768 -8.217 -0.726 1.00 87.38 244 ASP A O 1
ATOM 1908 N N . ALA A 1 245 ? 19.534 -8.318 0.660 1.00 81.75 245 ALA A N 1
ATOM 1909 C CA . ALA A 1 245 ? 19.355 -9.716 1.045 1.00 81.75 245 ALA A CA 1
ATOM 1910 C C . ALA A 1 245 ? 18.029 -9.979 1.784 1.00 81.75 245 ALA A C 1
ATOM 1912 O O . ALA A 1 245 ? 17.569 -11.125 1.812 1.00 81.75 245 ALA A O 1
ATOM 1913 N N . GLY A 1 246 ? 17.394 -8.944 2.347 1.00 79.31 246 GLY A N 1
ATOM 1914 C CA . GLY A 1 246 ? 16.082 -9.029 2.985 1.00 79.31 246 GLY A CA 1
ATOM 1915 C C . GLY A 1 246 ? 14.981 -9.495 2.030 1.00 79.31 246 GLY A C 1
ATOM 1916 O O . GLY A 1 246 ? 14.032 -10.146 2.465 1.00 79.31 246 GLY A O 1
ATOM 1917 N N . TRP A 1 247 ? 15.142 -9.261 0.722 1.00 77.25 247 TRP A N 1
ATOM 1918 C CA . TRP A 1 247 ? 14.193 -9.704 -0.308 1.00 77.25 247 TRP A CA 1
ATOM 1919 C C . TRP A 1 247 ? 14.492 -11.096 -0.859 1.00 77.25 247 TRP A C 1
ATOM 1921 O O . TRP A 1 247 ? 13.579 -11.778 -1.318 1.00 77.25 247 TRP A O 1
ATOM 1931 N N . GLN A 1 248 ? 15.751 -11.537 -0.813 1.00 60.00 248 GLN A N 1
ATOM 1932 C CA . GLN A 1 248 ? 16.157 -12.840 -1.351 1.00 60.00 248 GLN A CA 1
ATOM 1933 C C . GLN A 1 248 ? 15.843 -14.008 -0.407 1.00 60.00 248 GLN A C 1
ATOM 1935 O O . GLN A 1 248 ? 15.698 -15.144 -0.854 1.00 60.00 248 GLN A O 1
ATOM 1940 N N . ARG A 1 249 ? 15.702 -13.745 0.900 1.00 50.12 249 ARG A N 1
ATOM 1941 C CA . ARG A 1 249 ? 15.487 -14.782 1.928 1.00 50.12 249 ARG A CA 1
ATOM 1942 C C . ARG A 1 249 ? 14.077 -15.380 1.960 1.00 50.12 249 ARG A C 1
ATOM 1944 O O . ARG A 1 249 ? 13.834 -16.309 2.724 1.00 50.12 249 ARG A O 1
ATOM 1951 N N . VAL A 1 250 ? 13.155 -14.919 1.118 1.00 45.41 250 VAL A N 1
ATOM 1952 C CA . VAL A 1 250 ? 11.793 -15.468 1.039 1.00 45.41 250 VAL A CA 1
ATOM 1953 C C . VAL A 1 250 ? 11.711 -16.531 -0.064 1.00 45.41 250 VAL A C 1
ATOM 1955 O O . VAL A 1 250 ? 11.036 -16.314 -1.061 1.00 45.41 250 VAL A O 1
ATOM 1958 N N . ARG A 1 251 ? 12.393 -17.682 0.102 1.00 31.03 251 ARG A N 1
ATOM 1959 C CA . ARG A 1 251 ? 12.053 -18.972 -0.554 1.00 31.03 251 ARG A CA 1
ATOM 1960 C C . ARG A 1 251 ? 12.621 -20.196 0.191 1.00 31.03 251 ARG A C 1
ATOM 1962 O O . ARG A 1 251 ? 13.779 -20.552 0.003 1.00 31.03 251 ARG A O 1
ATOM 1969 N N . ARG A 1 252 ? 11.751 -20.894 0.930 1.00 24.75 252 ARG A N 1
ATOM 1970 C CA . ARG A 1 252 ? 11.455 -22.340 0.788 1.00 24.75 252 ARG A CA 1
ATOM 1971 C C . ARG A 1 252 ? 10.203 -22.674 1.613 1.00 24.75 252 ARG A C 1
ATOM 1973 O O . ARG A 1 252 ? 10.261 -22.725 2.834 1.00 24.75 252 ARG A O 1
ATOM 1980 N N . VAL A 1 253 ? 9.075 -22.873 0.936 1.00 30.00 253 VAL A N 1
ATOM 1981 C CA . VAL A 1 253 ? 8.038 -23.813 1.382 1.00 30.00 253 VAL A CA 1
ATOM 1982 C C . VAL A 1 253 ? 7.927 -24.804 0.232 1.00 30.00 253 VAL A C 1
ATOM 1984 O O . VAL A 1 253 ? 7.665 -24.401 -0.904 1.00 30.00 253 VAL A O 1
ATOM 1987 N N . GLY A 1 254 ? 8.292 -26.043 0.536 1.00 35.44 254 GLY A N 1
ATOM 1988 C CA . GLY A 1 254 ? 8.761 -27.080 -0.373 1.00 35.44 254 GLY A CA 1
ATOM 1989 C C . GLY A 1 254 ? 9.882 -27.819 0.331 1.00 35.44 254 GLY A C 1
ATOM 1990 O O . GLY A 1 254 ? 11.028 -27.316 0.255 1.00 35.44 254 GLY A O 1
#

Foldseek 3Di:
DPPVLLVLVVVLCVLLVLAPPPFDQPPPPDQFCLVSSLVRLVPPPDDDDPPVSVVSNVLSVVQVVQAKGKGFFCPVFVVLCVLQNGKIKTFSHRDPQAAEEFEDADADPPPVVVCVVLVVVVVVVLLPAPQVRYAYEAEPPHNCQVVSVVSCVVSVGAYEYEYEDDPPDAQSNVSNCVSVDDADDRSYTYMYIGDHSCPPPDPDPNVVDDSRLSNSLSRGLYYDYRYDDPPDPNNVSVVVSVPDVSSVPPDDPD

Radius of gyration: 19.42 Å; chains: 1; bounding box: 45×45×61 Å

pLDDT: mean 84.45, std 12.85, range [24.75, 96.25]

Sequence (254 aa):
MSAVLDRLLVQALTEAEWLPADAALDVPASPNFLSAISYATDTASGQTCQSSSEEFRRWLKELIAQGATLELLGSRRPAICEWLGPRLLFSPRSFPGQRLVGLASSRLGRRLDTQQAWFKMFRAACSKIDVQHETLLTAESTTTARFVERAAKLFDVPVFSLVPPSARTSVVTWLRHLQSLDTDQGNVHRVYISPELLPATRVGPLDAFPLRDRSVLALSDHVLVFHIRPAGQLDVLIRARLSDAGWQRVRRVG